Protein AF-A0A6F8ZXE6-F1 (afdb_monomer_lite)

Sequence (246 aa):
MIDFIKNIIRMFTAPRAQVDTRAVFHFVDFVSDPNPDNLMGSVDHFQEATYTPSAIRYVLEEMMTEEQGMRKRSRKLLVVITDGKSNDPKETFNSVIPLAEMMAVGKQFSRLELEQIASSPNFVFETNSFDALKSIQKELREKIFAIEGTNSTNSSSFEQELSQGGFSTTLSGGVSLFGAVGSYSWSGGIVEAARGMNATFINASALETEMQDSYLGENEGLWEINYSSFYKRHHQLQYNIANYKV

Radius of gyration: 23.97 Å; chains: 1; bounding box: 68×35×59 Å

Foldseek 3Di:
DLVLQQVLLVVCVVDDDDDDAPPLAALVVCVVPVRSCVSCVPDDDDPDAAAPQVRLVCCLPPRCDVVSVHDPPDAAEYEAEDADDHPHPDGDLVVRQPRHAYAYEYAPVCLVVRCSGHNDNLRYHHDPDVVCVVVVSVSVVVVVVVVQDDDPPDDDHAAQPQQCWQLDWDDDPQKIKTWRQPGRQRLTWIWIDHVPDDIDTGGPDPVCPVSHNVRPRNDDDWDDDPPDTDTDDDDDDDDDDDDDDD

Structure (mmCIF, N/CA/C/O backbone):
data_AF-A0A6F8ZXE6-F1
#
_entry.id   AF-A0A6F8ZXE6-F1
#
loop_
_atom_site.group_PDB
_atom_site.id
_atom_site.type_symbol
_atom_site.label_atom_id
_atom_site.label_alt_id
_atom_site.label_comp_id
_atom_site.label_asym_id
_atom_site.label_entity_id
_atom_site.label_seq_id
_atom_site.pdbx_PDB_ins_code
_atom_site.Cartn_x
_atom_site.Cartn_y
_atom_site.Cartn_z
_atom_site.occupancy
_atom_site.B_iso_or_equiv
_atom_site.auth_seq_id
_atom_site.auth_comp_id
_atom_site.auth_asym_id
_atom_site.auth_atom_id
_atom_site.pdbx_PDB_model_num
ATOM 1 N N . MET A 1 1 ? -15.904 5.814 0.183 1.00 71.00 1 MET A N 1
ATOM 2 C CA . MET A 1 1 ? -14.824 4.862 0.526 1.00 71.00 1 MET A CA 1
ATOM 3 C C . MET A 1 1 ? -14.449 3.987 -0.670 1.00 71.00 1 MET A C 1
ATOM 5 O O . MET A 1 1 ? -13.302 4.052 -1.082 1.00 71.00 1 MET A O 1
ATOM 9 N N . ILE A 1 2 ? -15.390 3.261 -1.291 1.00 74.81 2 ILE A N 1
ATOM 10 C CA . ILE A 1 2 ? -15.115 2.400 -2.463 1.00 74.81 2 ILE A CA 1
ATOM 11 C C . ILE A 1 2 ? -14.410 3.141 -3.607 1.00 74.81 2 ILE A C 1
ATOM 13 O O . ILE A 1 2 ? -13.373 2.684 -4.074 1.00 74.81 2 ILE A O 1
ATOM 17 N N . ASP A 1 3 ? -14.883 4.327 -4.000 1.00 77.56 3 ASP A N 1
ATOM 18 C CA . ASP A 1 3 ? -14.225 5.108 -5.062 1.00 77.56 3 ASP A CA 1
ATOM 19 C C . ASP A 1 3 ? -12.787 5.507 -4.721 1.00 77.56 3 ASP A C 1
ATOM 21 O O . ASP A 1 3 ? -11.934 5.599 -5.600 1.00 77.56 3 ASP A O 1
ATOM 25 N N . PHE A 1 4 ? -12.484 5.718 -3.440 1.00 73.88 4 PHE A N 1
ATOM 26 C CA . PHE A 1 4 ? -11.118 5.978 -3.005 1.00 73.88 4 PHE A CA 1
ATOM 27 C C . PHE A 1 4 ? -10.234 4.745 -3.145 1.00 73.88 4 PHE A C 1
ATOM 29 O O . PHE A 1 4 ? -9.134 4.875 -3.676 1.00 73.88 4 PHE A O 1
A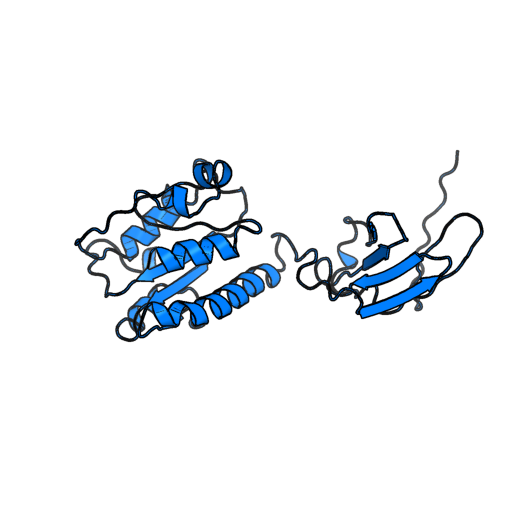TOM 36 N N . ILE A 1 5 ? -10.721 3.571 -2.733 1.00 75.31 5 ILE A N 1
ATOM 37 C CA . ILE A 1 5 ? -10.005 2.298 -2.891 1.00 75.31 5 ILE A CA 1
ATOM 38 C C . ILE A 1 5 ? -9.758 2.031 -4.377 1.00 75.31 5 ILE A C 1
ATOM 40 O O . ILE A 1 5 ? -8.622 1.785 -4.772 1.00 75.31 5 ILE A O 1
ATOM 44 N N . LYS A 1 6 ? -10.782 2.192 -5.226 1.00 76.00 6 LYS A N 1
ATOM 45 C CA . LYS A 1 6 ? -10.639 2.080 -6.684 1.00 76.00 6 LYS A CA 1
ATOM 46 C C . LYS A 1 6 ? -9.579 3.036 -7.221 1.00 76.00 6 LYS A C 1
ATOM 48 O O . LYS A 1 6 ? -8.761 2.638 -8.038 1.00 76.00 6 LYS A O 1
ATOM 53 N N . ASN A 1 7 ? -9.562 4.285 -6.761 1.00 74.62 7 ASN A N 1
ATOM 54 C CA . ASN A 1 7 ? -8.566 5.263 -7.192 1.00 74.62 7 ASN A CA 1
ATOM 55 C C . ASN A 1 7 ? -7.152 4.926 -6.701 1.00 74.62 7 ASN A C 1
ATOM 57 O O . ASN A 1 7 ? -6.218 5.089 -7.477 1.00 74.62 7 ASN A O 1
ATOM 61 N N . ILE A 1 8 ? -6.986 4.403 -5.481 1.00 71.38 8 ILE A N 1
ATOM 62 C CA . ILE A 1 8 ? -5.703 3.854 -5.016 1.00 71.38 8 ILE A CA 1
ATOM 63 C C . ILE A 1 8 ? -5.266 2.716 -5.936 1.00 71.38 8 ILE A C 1
ATOM 65 O O . ILE A 1 8 ? -4.169 2.776 -6.479 1.00 71.38 8 ILE A O 1
ATOM 69 N N . ILE A 1 9 ? -6.127 1.726 -6.186 1.00 71.62 9 ILE A N 1
ATOM 70 C CA . ILE A 1 9 ? -5.799 0.606 -7.079 1.00 71.62 9 ILE A CA 1
ATOM 71 C C . ILE A 1 9 ? -5.397 1.138 -8.460 1.00 71.62 9 ILE A C 1
ATOM 73 O O . ILE A 1 9 ? -4.360 0.741 -8.975 1.00 71.62 9 ILE A O 1
ATOM 77 N N . ARG A 1 10 ? -6.132 2.116 -9.010 1.00 71.56 10 ARG A N 1
ATOM 78 C CA . ARG A 1 10 ? -5.794 2.764 -10.291 1.00 71.56 10 ARG A CA 1
ATOM 79 C C . ARG A 1 10 ? -4.412 3.425 -10.292 1.00 71.56 10 ARG A C 1
ATOM 81 O O . ARG A 1 10 ? -3.730 3.415 -11.316 1.00 71.56 10 ARG A O 1
ATOM 88 N N . MET A 1 11 ? -3.987 3.993 -9.164 1.00 64.62 11 MET A N 1
ATOM 89 C CA . MET A 1 11 ? -2.653 4.588 -9.012 1.00 64.62 11 MET A CA 1
ATOM 90 C C . MET A 1 11 ? -1.537 3.535 -9.021 1.00 64.62 11 MET A C 1
ATOM 92 O O . MET A 1 11 ? -0.438 3.850 -9.466 1.00 64.62 11 MET A O 1
ATOM 96 N N . PHE A 1 12 ? -1.833 2.308 -8.582 1.00 60.00 12 PHE A N 1
ATOM 97 C CA . PHE A 1 12 ? -0.901 1.174 -8.518 1.00 60.00 12 PHE A CA 1
ATOM 98 C C 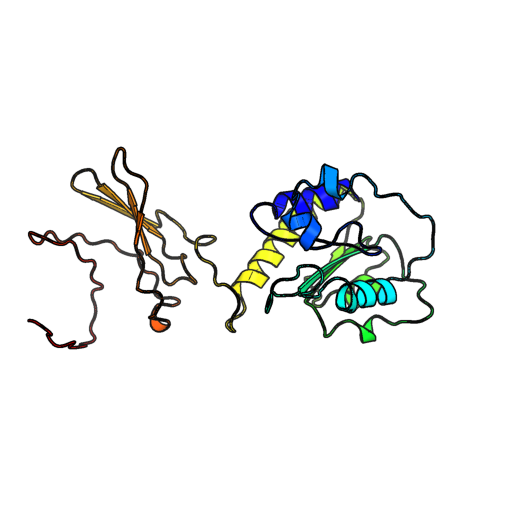. PHE A 1 12 ? -1.167 0.096 -9.591 1.00 60.00 12 PHE A C 1
ATOM 100 O O . PHE A 1 12 ? -0.546 -0.965 -9.590 1.00 60.00 12 PHE A O 1
ATOM 107 N N . THR A 1 13 ? -2.072 0.330 -10.545 1.00 54.03 13 THR A N 1
ATOM 108 C CA . THR A 1 13 ? -2.211 -0.508 -11.755 1.00 54.03 13 THR A CA 1
ATOM 109 C C . THR A 1 13 ? -1.145 -0.210 -12.818 1.00 54.03 13 THR A C 1
ATOM 111 O O . THR A 1 13 ? -1.066 -0.926 -13.810 1.00 54.03 13 THR A O 1
ATOM 114 N N . ALA A 1 14 ? -0.255 0.761 -12.578 1.00 45.00 14 ALA A N 1
ATOM 115 C CA . ALA A 1 14 ? 1.157 0.623 -12.944 1.00 45.00 14 ALA A CA 1
ATOM 116 C C . ALA A 1 14 ? 1.875 -0.024 -11.739 1.00 45.00 14 ALA A C 1
ATOM 118 O O . ALA A 1 14 ? 1.692 0.425 -10.614 1.00 45.00 14 ALA A O 1
ATOM 119 N N . PRO A 1 15 ? 2.596 -1.131 -11.935 1.00 36.22 15 PRO A N 1
ATOM 120 C CA . PRO A 1 15 ? 2.294 -2.434 -11.346 1.00 36.22 15 PRO A CA 1
ATOM 121 C C . PRO A 1 15 ? 2.422 -2.541 -9.807 1.00 36.22 15 PRO A C 1
ATOM 123 O O . PRO A 1 15 ? 3.531 -2.505 -9.285 1.00 36.22 15 PRO A O 1
ATOM 126 N N . ARG A 1 16 ? 1.300 -2.950 -9.176 1.00 36.84 16 ARG A N 1
ATOM 127 C CA . ARG A 1 16 ? 1.084 -3.779 -7.954 1.00 36.84 16 ARG A CA 1
ATOM 128 C C . ARG A 1 16 ? 0.744 -3.059 -6.628 1.00 36.84 16 ARG A C 1
ATOM 130 O O . ARG A 1 16 ? 1.651 -2.664 -5.912 1.00 36.84 16 ARG A O 1
ATOM 137 N N . ALA A 1 17 ? -0.536 -3.095 -6.211 1.00 35.22 17 ALA A N 1
ATOM 138 C CA . ALA A 1 17 ? -0.996 -3.109 -4.797 1.00 35.22 17 ALA A CA 1
ATOM 139 C C . ALA A 1 17 ? -2.511 -3.468 -4.661 1.00 35.22 17 ALA A C 1
ATOM 141 O O . ALA A 1 17 ? -3.267 -3.210 -5.595 1.00 35.22 17 ALA A O 1
ATOM 142 N N . GLN A 1 18 ? -2.955 -4.039 -3.516 1.00 52.94 18 GLN A N 1
ATOM 143 C CA . GLN A 1 18 ? -4.314 -4.603 -3.241 1.00 52.94 18 GLN A CA 1
ATOM 144 C C . GLN A 1 18 ? -4.713 -4.575 -1.729 1.00 52.94 18 GLN A C 1
ATOM 146 O O . GLN A 1 18 ? -3.803 -4.646 -0.905 1.00 52.94 18 GLN A O 1
ATOM 151 N N . VAL A 1 19 ? -6.025 -4.505 -1.353 1.00 34.97 19 VAL A N 1
ATOM 152 C CA . VAL A 1 19 ? -6.557 -4.413 0.058 1.00 34.97 19 VAL A CA 1
ATOM 153 C C . VAL A 1 19 ? -8.001 -5.001 0.312 1.00 34.97 19 VAL A C 1
ATOM 155 O O . VAL A 1 19 ? -8.849 -4.871 -0.567 1.00 34.97 19 VAL A O 1
ATOM 158 N N . ASP A 1 20 ? -8.244 -5.512 1.556 1.00 32.88 20 ASP A N 1
ATOM 159 C CA . ASP A 1 20 ? -9.440 -5.555 2.496 1.00 32.88 20 ASP A CA 1
ATOM 160 C C . ASP A 1 20 ? -10.209 -6.863 2.931 1.00 32.88 20 ASP A C 1
ATOM 162 O O . ASP A 1 20 ? -10.107 -7.917 2.306 1.00 32.88 20 ASP A O 1
ATOM 166 N N . THR A 1 21 ? -10.928 -6.764 4.078 1.00 34.88 21 THR A N 1
ATOM 167 C CA . THR A 1 21 ? -11.306 -7.727 5.155 1.00 34.88 21 THR A CA 1
ATOM 168 C C . THR A 1 21 ? -12.735 -8.318 5.101 1.00 34.88 21 THR A C 1
ATOM 170 O O . THR A 1 21 ? -13.735 -7.633 5.270 1.00 34.88 21 THR A O 1
ATOM 173 N N . ARG A 1 22 ? -12.837 -9.656 5.018 1.00 51.81 22 ARG A N 1
ATOM 174 C CA . ARG A 1 22 ? -13.618 -10.384 3.992 1.00 51.81 22 ARG A CA 1
ATOM 175 C C . ARG A 1 22 ? -13.041 -10.053 2.631 1.00 51.81 22 ARG A C 1
ATOM 177 O O . ARG A 1 22 ? -13.425 -9.067 2.017 1.00 51.81 22 ARG A O 1
ATOM 184 N N . ALA A 1 23 ? -12.094 -10.897 2.231 1.00 56.16 23 ALA A N 1
ATOM 185 C CA . ALA A 1 23 ? -11.462 -10.887 0.928 1.00 56.16 23 ALA A CA 1
ATOM 186 C C . ALA A 1 23 ? -12.485 -10.552 -0.155 1.00 56.16 23 ALA A C 1
ATOM 188 O O . ALA A 1 23 ? -13.275 -11.409 -0.546 1.00 56.16 23 ALA A O 1
ATOM 189 N N . VAL A 1 24 ? -12.501 -9.306 -0.620 1.00 69.50 24 VAL A N 1
ATOM 190 C CA . VAL A 1 24 ? -13.294 -8.973 -1.805 1.00 69.50 24 VAL A CA 1
ATOM 191 C C . VAL A 1 24 ? -12.693 -9.728 -2.995 1.00 69.50 24 VAL A C 1
ATOM 193 O O . VAL A 1 24 ? -13.415 -10.225 -3.851 1.00 69.50 24 VAL A O 1
ATOM 196 N N . PHE A 1 25 ? -11.364 -9.858 -2.992 1.00 70.00 25 PHE A N 1
ATOM 197 C CA . PHE A 1 25 ? -10.570 -10.634 -3.932 1.00 70.00 25 PHE A CA 1
ATOM 198 C C . PHE A 1 25 ? -9.169 -10.906 -3.338 1.00 70.00 25 PHE A C 1
ATOM 200 O O . PHE A 1 25 ? -8.713 -10.172 -2.452 1.00 70.00 25 PHE A O 1
ATOM 207 N N . HIS A 1 26 ? -8.479 -11.941 -3.823 1.00 79.94 26 HIS A N 1
ATOM 208 C CA . HIS A 1 26 ? -7.106 -12.346 -3.469 1.00 79.94 26 HIS A CA 1
ATOM 209 C C . HIS A 1 26 ? -6.071 -11.868 -4.510 1.00 79.94 26 HIS A C 1
ATOM 211 O O . HIS A 1 26 ? -6.447 -11.329 -5.555 1.00 79.94 26 HIS A O 1
ATOM 217 N N . PHE A 1 27 ? -4.760 -12.005 -4.252 1.00 78.69 27 PHE A N 1
ATOM 218 C CA . PHE A 1 27 ? -3.730 -11.566 -5.217 1.00 78.69 27 PHE A CA 1
ATOM 219 C C . PHE A 1 27 ? -3.826 -12.307 -6.547 1.00 78.69 27 PHE A C 1
ATOM 221 O O . PHE A 1 27 ? -3.563 -11.724 -7.598 1.00 78.69 27 PHE A O 1
ATOM 228 N N . VAL A 1 28 ? -4.256 -13.567 -6.517 1.00 80.88 28 VAL A N 1
ATOM 229 C CA . VAL A 1 28 ? -4.509 -14.360 -7.725 1.00 80.88 28 VAL A CA 1
ATOM 230 C C . VAL A 1 28 ? -5.630 -13.777 -8.601 1.00 80.88 28 VAL A C 1
ATOM 232 O O . VAL A 1 28 ? -5.505 -13.765 -9.828 1.00 80.88 28 VAL A O 1
ATOM 235 N N . ASP A 1 29 ? -6.677 -13.220 -7.992 1.00 80.56 29 ASP A N 1
ATOM 236 C CA . ASP A 1 29 ? -7.790 -12.601 -8.716 1.00 80.56 29 ASP A CA 1
ATOM 237 C C . ASP A 1 29 ? -7.338 -11.299 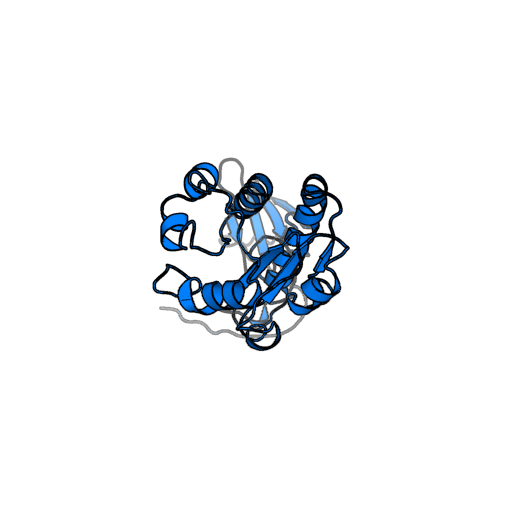-9.384 1.00 80.56 29 ASP A C 1
ATOM 239 O O . ASP A 1 29 ? -7.626 -11.070 -10.556 1.00 80.56 29 ASP A O 1
ATOM 243 N N . PHE A 1 30 ? -6.538 -10.490 -8.678 1.00 78.88 30 PHE A N 1
ATOM 244 C CA . PHE A 1 30 ? -5.977 -9.246 -9.213 1.00 78.88 30 PHE A CA 1
ATOM 245 C C . PHE A 1 30 ? -5.027 -9.482 -10.393 1.00 78.88 30 PHE A C 1
ATOM 247 O O . PHE A 1 30 ? -5.018 -8.719 -11.357 1.00 78.88 30 PHE A O 1
ATOM 254 N N . VAL A 1 31 ? -4.211 -10.541 -10.327 1.00 76.00 31 VAL A N 1
ATOM 255 C CA . VAL A 1 31 ? -3.347 -10.947 -11.448 1.00 76.00 31 VAL A CA 1
ATOM 256 C C . VAL A 1 31 ? -4.181 -11.341 -12.670 1.00 76.00 31 VAL A C 1
ATOM 258 O O . VAL A 1 31 ? -3.740 -11.126 -13.798 1.00 76.00 31 VAL A O 1
ATOM 261 N N . SER A 1 32 ? -5.371 -11.901 -12.448 1.00 83.62 32 SER A N 1
ATOM 262 C CA . SER A 1 32 ? -6.265 -12.367 -13.509 1.00 83.62 32 SER A CA 1
ATOM 263 C C . SER A 1 32 ? -7.071 -11.228 -14.142 1.00 83.62 32 SER A C 1
ATOM 265 O O . SER A 1 32 ? -7.162 -11.157 -15.367 1.00 83.62 32 SER A O 1
ATOM 267 N N . ASP A 1 33 ? -7.620 -10.322 -13.332 1.00 83.94 33 ASP A N 1
ATOM 268 C CA . ASP A 1 33 ? -8.318 -9.116 -13.783 1.00 83.94 33 ASP A CA 1
ATOM 269 C C . ASP A 1 33 ? -7.955 -7.922 -12.881 1.00 83.94 33 ASP A C 1
ATOM 271 O O . ASP A 1 33 ? -8.498 -7.789 -11.785 1.00 83.94 33 ASP A O 1
ATOM 275 N N . PRO A 1 34 ? -7.060 -7.019 -13.321 1.00 75.88 34 PRO A N 1
ATOM 276 C CA . PRO A 1 34 ? -6.638 -5.879 -12.515 1.00 75.88 34 PRO A CA 1
ATOM 277 C C . PRO A 1 34 ? -7.659 -4.730 -12.515 1.00 75.88 34 PRO A C 1
ATOM 279 O O . PRO A 1 34 ? -7.368 -3.669 -11.958 1.00 75.88 34 PRO A O 1
ATOM 282 N N . ASN A 1 35 ? -8.825 -4.874 -13.160 1.00 82.62 35 ASN A N 1
ATOM 283 C CA . ASN A 1 35 ? -9.816 -3.806 -13.230 1.00 82.62 35 ASN A CA 1
ATOM 284 C C . ASN A 1 35 ? -10.522 -3.607 -11.871 1.00 82.62 35 ASN A C 1
ATOM 286 O O . ASN A 1 35 ? -11.344 -4.435 -11.469 1.00 82.62 35 ASN A O 1
ATOM 290 N N . PRO A 1 36 ? -10.306 -2.470 -11.181 1.00 79.38 36 PRO A N 1
ATOM 291 C CA . PRO A 1 36 ? -10.880 -2.239 -9.859 1.00 79.38 36 PRO A CA 1
ATOM 292 C C . PRO A 1 36 ? -12.404 -2.109 -9.864 1.00 79.38 36 PRO A C 1
ATOM 294 O O . PRO A 1 36 ? -13.026 -2.281 -8.818 1.00 79.38 36 PRO A O 1
ATOM 297 N N . ASP A 1 37 ? -13.030 -1.789 -10.999 1.00 83.31 37 ASP A N 1
ATOM 298 C CA . ASP A 1 37 ? -14.491 -1.762 -11.085 1.00 83.31 37 ASP A CA 1
ATOM 299 C C . ASP A 1 37 ? -15.090 -3.169 -11.060 1.00 83.31 37 ASP A C 1
ATOM 301 O O . ASP A 1 37 ? -16.132 -3.357 -10.436 1.00 83.31 37 ASP A O 1
ATOM 305 N N . ASN A 1 38 ? -14.403 -4.142 -11.664 1.00 85.19 38 ASN A N 1
ATOM 306 C CA . ASN A 1 38 ? -14.812 -5.544 -11.657 1.00 85.19 38 ASN A CA 1
ATOM 307 C C . ASN A 1 38 ? -14.537 -6.175 -10.289 1.00 85.19 38 ASN A C 1
ATOM 309 O O . ASN A 1 38 ? -15.432 -6.768 -9.691 1.00 85.19 38 ASN A O 1
ATOM 313 N N . LEU A 1 39 ? -13.328 -5.965 -9.760 1.00 80.69 39 LEU A N 1
ATOM 314 C CA . LEU A 1 39 ? -12.898 -6.513 -8.472 1.00 80.69 39 LEU A CA 1
ATOM 315 C C . LEU A 1 39 ? -13.751 -6.017 -7.302 1.00 80.69 39 LEU A C 1
ATOM 317 O O . LEU A 1 39 ? -14.020 -6.768 -6.378 1.00 80.69 39 LEU A O 1
ATOM 321 N N . MET A 1 40 ? -14.201 -4.761 -7.344 1.00 78.06 40 MET A N 1
ATOM 322 C CA . MET A 1 40 ? -15.001 -4.151 -6.274 1.00 78.06 40 MET A CA 1
ATOM 323 C C . MET A 1 40 ? -16.506 -4.138 -6.584 1.00 78.06 40 MET A C 1
ATOM 325 O O . MET A 1 40 ? -17.264 -3.450 -5.899 1.00 78.06 40 MET A O 1
ATOM 329 N N . GLY A 1 41 ? -16.951 -4.829 -7.639 1.00 76.06 41 GLY A N 1
ATOM 330 C CA . GLY A 1 41 ? -18.330 -4.750 -8.133 1.00 76.06 41 GLY A CA 1
ATOM 331 C C . GLY A 1 41 ? -19.378 -5.368 -7.200 1.00 76.06 41 GLY A C 1
ATOM 332 O O . GLY A 1 41 ? -20.548 -5.004 -7.280 1.00 76.06 41 GLY A O 1
ATOM 333 N N . SER A 1 42 ? -18.962 -6.269 -6.310 1.00 71.94 42 SER A N 1
ATOM 334 C CA . SER A 1 42 ? -19.816 -7.028 -5.384 1.00 71.94 42 SER A CA 1
ATOM 335 C C . SER A 1 42 ? -19.703 -6.576 -3.922 1.00 71.94 42 SER A C 1
ATOM 337 O O . SER A 1 42 ? -20.138 -7.292 -3.022 1.00 71.94 42 SER A O 1
ATOM 339 N N . VAL A 1 43 ? -19.087 -5.418 -3.656 1.00 71.94 43 VAL A N 1
ATOM 340 C CA . VAL A 1 43 ? -18.884 -4.951 -2.278 1.00 71.94 43 VAL A CA 1
ATOM 341 C C . VAL A 1 43 ? -20.165 -4.343 -1.720 1.00 71.94 43 VAL A C 1
ATOM 343 O O . VAL A 1 43 ? -20.552 -3.235 -2.092 1.00 71.94 43 VAL A O 1
ATOM 346 N N . ASP A 1 44 ? -20.762 -5.043 -0.761 1.00 70.12 44 ASP A N 1
ATOM 347 C CA . ASP A 1 44 ? -21.904 -4.566 0.011 1.00 70.12 44 ASP A CA 1
ATOM 348 C C . ASP A 1 44 ? -21.465 -3.933 1.338 1.00 70.12 44 ASP A C 1
ATOM 350 O O . ASP A 1 44 ? -20.515 -4.368 1.991 1.00 70.12 44 ASP A O 1
ATOM 354 N N . HIS A 1 45 ? -22.179 -2.888 1.760 1.00 65.56 45 HIS A N 1
ATOM 355 C CA . HIS A 1 45 ? -21.936 -2.236 3.043 1.00 65.56 45 HIS A CA 1
ATOM 356 C C . HIS A 1 45 ? -22.659 -2.974 4.174 1.00 65.56 45 HIS A C 1
ATOM 358 O O . HIS A 1 45 ? -23.890 -3.038 4.197 1.00 65.56 45 HIS A O 1
ATOM 364 N N . PHE A 1 46 ? -21.902 -3.454 5.159 1.00 63.28 46 PHE A N 1
ATOM 365 C CA . PHE A 1 46 ? -22.443 -4.108 6.348 1.00 63.28 46 PHE A CA 1
ATOM 366 C C . PHE A 1 46 ? -22.515 -3.120 7.517 1.00 63.28 46 PHE A C 1
ATOM 368 O O . PHE A 1 46 ? -21.529 -2.476 7.861 1.00 63.28 46 PHE A O 1
ATOM 375 N N . GLN A 1 47 ? -23.686 -2.996 8.145 1.00 59.50 47 GLN A N 1
ATOM 376 C CA . GLN A 1 47 ? -23.861 -2.222 9.382 1.00 59.50 47 GLN A CA 1
ATOM 377 C C .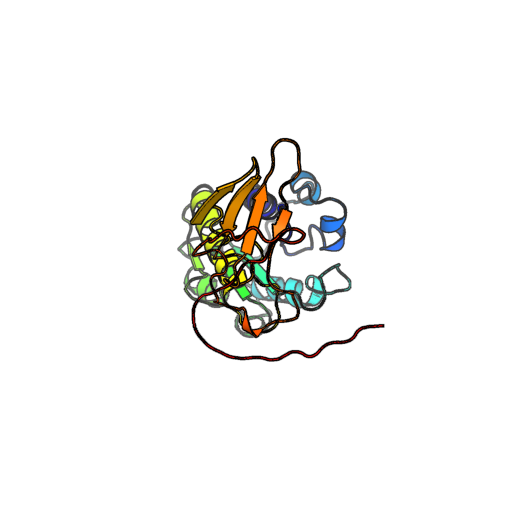 GLN A 1 47 ? -23.591 -3.102 10.608 1.00 59.50 47 GLN A C 1
ATOM 379 O O . GLN A 1 47 ? -24.488 -3.368 11.407 1.00 59.50 47 GLN A O 1
ATOM 384 N N . GLU A 1 48 ? -22.361 -3.592 10.730 1.00 65.50 48 GLU A N 1
ATOM 385 C CA . GLU A 1 48 ? -21.927 -4.410 11.865 1.00 65.50 48 GLU A CA 1
ATOM 386 C C . GLU A 1 48 ? -20.886 -3.679 12.730 1.00 65.50 48 GLU A C 1
ATOM 388 O O . GLU A 1 48 ? -20.561 -2.511 12.516 1.00 65.50 48 GLU A O 1
ATOM 393 N N . ALA A 1 49 ? -20.418 -4.359 13.775 1.00 73.75 49 ALA A N 1
ATOM 394 C CA . ALA A 1 49 ? -19.390 -3.876 14.683 1.00 73.75 49 ALA A CA 1
ATOM 395 C C . ALA A 1 49 ? -18.022 -3.696 13.983 1.00 73.75 49 ALA A C 1
ATOM 397 O O . ALA A 1 49 ? -17.738 -4.316 12.961 1.00 73.75 49 ALA A O 1
ATOM 398 N N . THR A 1 50 ? -17.156 -2.856 14.553 1.00 78.88 50 THR A N 1
ATOM 399 C CA . THR A 1 50 ? -15.846 -2.486 14.003 1.00 78.88 50 THR A CA 1
ATOM 400 C C . THR A 1 50 ? -14.739 -3.253 14.731 1.00 78.88 50 THR A C 1
ATOM 402 O O . THR A 1 50 ? -14.209 -2.796 15.740 1.00 78.88 50 THR A O 1
ATOM 405 N N . TYR A 1 51 ? -14.385 -4.441 14.239 1.00 86.12 51 TYR A N 1
ATOM 406 C CA . TYR A 1 51 ? -13.365 -5.304 14.856 1.00 86.12 51 TYR A CA 1
ATOM 407 C C . TYR A 1 51 ? -11.985 -5.128 14.207 1.00 86.12 51 TYR A C 1
ATOM 409 O O . TYR A 1 51 ? -11.465 -6.040 13.564 1.00 86.12 51 TYR A O 1
ATOM 417 N N . THR A 1 52 ? -11.400 -3.932 14.339 1.00 85.50 52 THR A N 1
ATOM 418 C CA . THR A 1 52 ? -10.193 -3.543 13.585 1.00 85.50 52 THR A CA 1
ATOM 419 C C . THR A 1 52 ? -8.975 -4.447 13.852 1.00 85.50 52 THR A C 1
ATOM 421 O O . THR A 1 52 ? -8.382 -4.916 12.880 1.00 85.50 52 THR A O 1
ATOM 424 N N . PRO A 1 53 ? -8.583 -4.757 15.107 1.00 85.44 53 PRO A N 1
ATOM 425 C CA . PRO A 1 53 ? -7.456 -5.653 15.383 1.00 85.44 53 PRO A CA 1
ATOM 426 C C . PRO A 1 53 ? -7.637 -7.066 14.808 1.00 85.44 53 PRO A C 1
ATOM 428 O O . PRO A 1 53 ? -6.724 -7.583 14.161 1.00 85.44 53 PRO A O 1
ATOM 431 N N . SER A 1 54 ? -8.817 -7.674 14.974 1.00 83.81 54 SER A N 1
ATOM 432 C CA . SER A 1 54 ? -9.125 -8.989 14.392 1.00 83.81 54 SER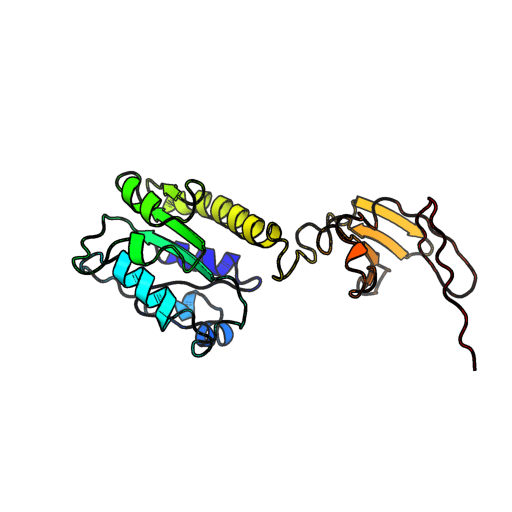 A CA 1
ATOM 433 C C . SER A 1 54 ? -9.064 -8.967 12.863 1.00 83.81 54 SER A C 1
ATOM 435 O O . SER A 1 54 ? -8.548 -9.900 12.247 1.00 83.81 54 SER A O 1
ATOM 437 N N . ALA A 1 55 ? -9.558 -7.893 12.244 1.00 84.81 55 ALA A N 1
ATOM 438 C CA . ALA A 1 55 ? -9.532 -7.713 10.798 1.00 84.81 55 ALA A CA 1
ATOM 439 C C . ALA A 1 55 ? -8.088 -7.602 10.267 1.00 84.81 55 ALA A C 1
ATOM 441 O O . ALA A 1 55 ? -7.731 -8.256 9.286 1.00 84.81 55 ALA A O 1
ATOM 442 N N . ILE A 1 56 ? -7.226 -6.855 10.967 1.00 86.31 56 ILE A N 1
ATOM 443 C CA . ILE A 1 56 ? -5.794 -6.766 10.653 1.00 86.31 56 ILE A CA 1
ATOM 444 C C . ILE A 1 56 ? -5.135 -8.150 10.725 1.00 86.31 56 ILE A C 1
ATOM 446 O O . ILE A 1 56 ? -4.453 -8.540 9.775 1.00 86.31 56 ILE A O 1
ATOM 450 N N . ARG A 1 57 ? -5.354 -8.908 11.812 1.00 85.31 57 ARG A N 1
ATOM 451 C CA . ARG A 1 57 ? -4.800 -10.267 11.959 1.00 85.31 57 ARG A CA 1
ATOM 452 C C . ARG A 1 57 ? -5.193 -11.148 10.775 1.00 85.31 57 ARG A C 1
ATOM 454 O O . ARG A 1 57 ? -4.325 -11.744 10.145 1.00 85.31 57 ARG A O 1
ATOM 461 N N . TYR A 1 58 ? -6.484 -11.168 10.447 1.00 84.56 58 TYR A N 1
ATOM 462 C CA . TYR A 1 58 ? -7.017 -11.956 9.340 1.00 84.56 58 TYR A CA 1
ATOM 463 C C . TYR A 1 58 ? -6.315 -11.637 8.012 1.00 84.56 58 TYR A C 1
ATOM 465 O O . TYR A 1 58 ? -5.913 -12.548 7.295 1.00 84.56 58 TYR A O 1
ATOM 473 N N . VAL A 1 59 ? -6.092 -10.360 7.686 1.00 85.69 59 VAL A N 1
ATOM 474 C CA . VAL A 1 59 ? -5.375 -10.003 6.447 1.00 85.69 59 VAL A CA 1
ATOM 475 C C . VAL A 1 59 ? -3.932 -10.498 6.469 1.00 85.69 59 VAL A C 1
ATOM 477 O O . VAL A 1 59 ? -3.439 -11.036 5.478 1.00 85.69 59 VAL A O 1
ATOM 480 N N . LEU A 1 60 ? -3.234 -10.322 7.586 1.00 84.56 60 LEU A N 1
ATOM 481 C CA . LEU A 1 60 ? -1.817 -10.664 7.676 1.00 84.56 60 LEU A CA 1
ATOM 482 C C . LEU A 1 60 ? -1.564 -12.175 7.620 1.00 84.56 60 LEU A C 1
ATOM 484 O O . LEU A 1 60 ? -0.560 -12.587 7.028 1.00 84.56 60 LEU A O 1
ATOM 488 N N . GLU A 1 61 ? -2.457 -12.962 8.224 1.00 85.75 61 GLU A N 1
ATOM 489 C CA . GLU A 1 61 ? -2.340 -14.418 8.357 1.00 85.75 61 GLU A CA 1
ATOM 490 C C . GLU A 1 61 ? -2.991 -15.173 7.186 1.00 85.75 61 GLU A C 1
ATOM 492 O O . GLU A 1 61 ? -2.384 -16.108 6.673 1.00 85.75 61 GLU A O 1
ATOM 497 N N . GLU A 1 62 ? -4.158 -14.737 6.701 1.00 83.62 62 GLU A N 1
ATOM 498 C CA . GLU A 1 62 ? -4.940 -15.485 5.700 1.00 83.62 62 GLU A CA 1
ATOM 499 C C . GLU A 1 62 ? -4.815 -14.906 4.284 1.00 83.62 62 GLU A C 1
ATOM 501 O O . GLU A 1 62 ? -4.807 -15.648 3.302 1.00 83.62 62 GLU A O 1
ATOM 506 N N . MET A 1 63 ? -4.690 -13.580 4.152 1.00 83.00 63 MET A N 1
ATOM 507 C CA . MET A 1 63 ? -4.687 -12.908 2.842 1.00 83.00 63 MET A CA 1
ATOM 508 C C . MET A 1 63 ? -3.285 -12.685 2.284 1.00 83.00 63 MET A C 1
ATOM 510 O O . MET A 1 63 ? -3.063 -12.782 1.078 1.00 83.00 63 MET A O 1
ATOM 514 N N . MET A 1 64 ? -2.323 -12.373 3.152 1.00 85.06 64 MET A N 1
ATOM 515 C CA . MET A 1 64 ? -0.935 -12.100 2.781 1.00 85.06 64 MET A CA 1
ATOM 516 C C . MET A 1 64 ? -0.079 -13.371 2.782 1.00 85.06 64 MET A C 1
ATOM 518 O O . MET A 1 64 ? 0.949 -13.449 3.470 1.00 85.06 64 MET A O 1
ATOM 522 N N . THR A 1 65 ? -0.508 -14.356 1.990 1.00 86.12 65 THR A N 1
ATOM 523 C CA . THR A 1 65 ? 0.123 -15.677 1.849 1.00 86.12 65 THR A CA 1
ATOM 524 C C . THR A 1 65 ? 0.438 -15.998 0.385 1.00 86.12 65 THR A C 1
ATOM 526 O O . THR A 1 65 ? -0.215 -15.503 -0.536 1.00 86.12 65 THR A O 1
ATOM 529 N N . GLU A 1 66 ? 1.468 -16.821 0.151 1.00 85.12 66 GLU A N 1
ATOM 530 C CA . GLU A 1 66 ? 1.853 -17.236 -1.211 1.00 85.12 66 GLU A CA 1
ATOM 531 C C . GLU A 1 66 ? 0.730 -18.028 -1.904 1.00 85.12 66 GLU A C 1
ATOM 533 O O . GLU A 1 66 ? 0.528 -17.885 -3.107 1.00 85.12 66 GLU A O 1
ATOM 538 N N . GLU A 1 67 ? -0.052 -18.793 -1.136 1.00 87.12 67 GLU A N 1
ATOM 539 C CA . GLU A 1 67 ? -1.214 -19.557 -1.615 1.00 87.12 67 GLU A CA 1
ATOM 540 C C . GLU A 1 67 ? -2.307 -18.656 -2.196 1.00 87.12 67 GLU A C 1
ATOM 542 O O . GLU A 1 67 ? -2.931 -19.011 -3.193 1.00 87.12 67 GLU A O 1
ATOM 547 N N . GLN A 1 68 ? -2.482 -17.458 -1.632 1.00 84.25 68 GLN A N 1
ATOM 548 C CA . GLN A 1 68 ? -3.416 -16.452 -2.140 1.00 84.25 68 GLN A CA 1
ATOM 549 C C . GLN A 1 68 ? -2.809 -15.561 -3.235 1.00 84.25 68 GLN A C 1
ATOM 551 O O . GLN A 1 68 ? -3.404 -14.551 -3.612 1.00 84.25 68 GLN A O 1
ATOM 556 N N . GLY A 1 69 ? -1.632 -15.922 -3.764 1.00 79.44 69 GLY A N 1
ATOM 557 C CA . GLY A 1 69 ? -0.947 -15.234 -4.861 1.00 79.44 69 GLY A CA 1
ATOM 558 C C . GLY A 1 69 ? 0.044 -14.148 -4.426 1.00 79.44 69 GLY A C 1
ATOM 559 O O . GLY A 1 69 ? 0.553 -13.413 -5.279 1.00 79.44 69 GLY A O 1
ATOM 560 N N . MET A 1 70 ? 0.337 -14.012 -3.125 1.00 83.12 70 MET A N 1
ATOM 561 C CA . MET A 1 70 ? 1.375 -13.086 -2.665 1.00 83.12 70 MET A CA 1
ATOM 562 C C . MET A 1 70 ? 2.736 -13.522 -3.219 1.00 83.12 70 MET A C 1
ATOM 564 O O . MET A 1 70 ? 3.112 -14.692 -3.171 1.00 83.12 70 MET A O 1
ATOM 568 N N . ARG A 1 71 ? 3.523 -12.571 -3.723 1.00 78.88 71 ARG A N 1
ATOM 569 C CA . ARG A 1 71 ? 4.867 -12.871 -4.224 1.00 78.88 71 ARG A CA 1
ATOM 570 C C . ARG A 1 71 ? 5.794 -13.251 -3.070 1.00 78.88 71 ARG A C 1
ATOM 572 O O . ARG A 1 71 ? 5.864 -12.566 -2.051 1.00 78.88 71 ARG A O 1
ATOM 579 N N . LYS A 1 72 ? 6.602 -14.289 -3.271 1.00 76.31 72 LYS A N 1
ATOM 580 C CA . LYS A 1 72 ? 7.664 -14.657 -2.333 1.00 76.31 72 LYS A CA 1
ATOM 581 C C . LYS A 1 72 ? 8.618 -13.480 -2.098 1.00 76.31 72 LYS A C 1
ATOM 583 O O . LYS A 1 72 ? 9.054 -12.839 -3.052 1.00 76.31 72 LYS A O 1
ATOM 588 N N . ARG A 1 73 ? 8.964 -13.225 -0.829 1.00 72.62 73 ARG A N 1
ATOM 589 C CA . ARG A 1 73 ? 9.843 -12.117 -0.386 1.00 72.62 73 ARG A CA 1
ATOM 590 C C . ARG A 1 73 ? 9.340 -10.707 -0.752 1.00 72.62 73 ARG A C 1
ATOM 592 O O . ARG A 1 73 ? 10.138 -9.773 -0.772 1.00 72.62 73 ARG A O 1
ATOM 599 N N . SER A 1 74 ? 8.048 -10.515 -1.036 1.00 73.00 74 SER A N 1
ATOM 600 C CA . SER A 1 74 ? 7.505 -9.159 -1.167 1.00 73.00 74 SER A CA 1
ATOM 601 C C . SER A 1 74 ? 7.353 -8.483 0.191 1.00 73.00 74 SER A C 1
ATOM 603 O O . SER A 1 74 ? 7.035 -9.132 1.188 1.00 73.00 74 SER A O 1
ATOM 605 N N . ARG A 1 75 ? 7.503 -7.157 0.210 1.00 73.75 75 ARG A N 1
ATOM 606 C CA . ARG A 1 75 ? 7.096 -6.345 1.358 1.00 73.75 75 ARG A CA 1
ATOM 607 C C . ARG A 1 75 ? 5.584 -6.404 1.547 1.00 73.75 75 ARG A C 1
ATOM 609 O O . ARG A 1 75 ? 4.837 -6.416 0.568 1.00 73.75 75 ARG A O 1
ATOM 616 N N . LYS A 1 76 ? 5.161 -6.431 2.809 1.00 80.19 76 LYS A N 1
ATOM 617 C CA . LYS A 1 76 ? 3.759 -6.366 3.221 1.00 80.19 76 LYS A CA 1
ATOM 618 C C . LYS A 1 76 ? 3.452 -4.935 3.647 1.00 80.19 76 LYS A C 1
ATOM 620 O O . LYS A 1 76 ? 4.014 -4.464 4.633 1.00 80.19 76 LYS A O 1
ATOM 625 N N . LEU A 1 77 ? 2.583 -4.269 2.895 1.00 82.75 77 LEU A N 1
ATOM 626 C CA . LEU A 1 77 ? 2.032 -2.962 3.236 1.00 82.75 77 LEU A CA 1
ATOM 627 C C . LEU A 1 77 ? 0.527 -3.117 3.444 1.00 82.75 77 LEU A C 1
ATOM 629 O O . LEU A 1 77 ? -0.164 -3.613 2.553 1.00 82.75 77 LEU A O 1
ATOM 633 N N . LEU A 1 78 ? 0.026 -2.676 4.595 1.00 85.62 78 LEU A N 1
ATOM 634 C CA . LEU A 1 78 ? -1.399 -2.650 4.904 1.00 85.62 78 LEU A CA 1
ATOM 635 C C . LEU A 1 78 ? -1.874 -1.207 5.076 1.00 85.62 78 LEU A C 1
ATOM 637 O O . LEU A 1 78 ? -1.374 -0.478 5.929 1.00 85.62 78 LEU A O 1
ATOM 641 N N . VAL A 1 79 ? -2.869 -0.804 4.286 1.00 85.44 79 VAL A N 1
ATOM 642 C CA . VAL A 1 79 ? -3.556 0.483 4.445 1.00 85.44 79 VAL A CA 1
ATOM 643 C C . VAL A 1 79 ? -4.907 0.220 5.097 1.00 85.44 79 VAL A C 1
ATOM 645 O O . VAL A 1 79 ? -5.788 -0.373 4.481 1.00 85.44 79 VAL A O 1
ATOM 648 N N . VAL A 1 80 ? -5.068 0.658 6.341 1.00 86.06 80 VAL A N 1
ATOM 649 C CA . VAL A 1 80 ? -6.307 0.525 7.109 1.00 86.06 80 VAL A CA 1
ATOM 650 C C . VAL A 1 80 ? -7.111 1.809 6.973 1.00 86.06 80 VAL A C 1
ATOM 652 O O . VAL A 1 80 ? -6.619 2.891 7.294 1.00 86.06 80 VAL A O 1
ATOM 655 N N . ILE A 1 81 ? -8.354 1.696 6.508 1.00 85.25 81 ILE A N 1
ATOM 656 C CA . ILE A 1 81 ? -9.283 2.821 6.397 1.00 85.25 81 ILE A CA 1
ATOM 657 C C . ILE A 1 81 ? -10.412 2.583 7.394 1.00 85.25 81 ILE A C 1
ATOM 659 O O . ILE A 1 81 ? -11.160 1.622 7.256 1.00 85.25 81 ILE A O 1
ATOM 663 N N . THR A 1 82 ? -10.550 3.454 8.388 1.00 83.00 82 THR A N 1
ATOM 664 C CA . THR A 1 82 ? -11.602 3.342 9.408 1.00 83.00 82 THR A CA 1
ATOM 665 C C . THR A 1 82 ? -12.253 4.694 9.660 1.00 83.00 82 THR A C 1
ATOM 667 O O . THR A 1 82 ? -11.598 5.738 9.646 1.00 83.00 82 THR A O 1
ATOM 670 N N . ASP A 1 83 ? -13.564 4.704 9.867 1.00 78.50 83 ASP A N 1
ATOM 671 C CA . ASP A 1 83 ? -14.324 5.907 10.195 1.00 78.50 83 ASP A CA 1
ATOM 672 C C . ASP A 1 83 ? -14.736 5.978 11.668 1.00 78.50 83 ASP A C 1
ATOM 674 O O . ASP A 1 83 ? -15.358 6.965 12.057 1.00 78.50 83 ASP A O 1
ATOM 678 N N . GLY A 1 84 ? -14.383 4.974 12.473 1.00 73.75 84 GLY A N 1
ATOM 679 C CA . GLY A 1 84 ? -14.867 4.791 13.837 1.00 73.75 84 GLY A CA 1
ATOM 680 C C . GLY A 1 84 ? -13.775 4.367 14.811 1.00 73.75 84 GLY A C 1
ATOM 681 O O . GLY A 1 84 ? -12.593 4.342 14.471 1.00 73.75 84 GLY A O 1
ATOM 682 N N . LYS A 1 85 ? -14.188 4.081 16.048 1.00 81.69 85 LYS A N 1
ATOM 683 C CA . LYS A 1 85 ? -13.345 3.399 17.031 1.00 81.69 85 LYS A CA 1
ATOM 684 C C . LYS A 1 85 ? -13.653 1.911 17.020 1.00 81.69 85 LYS A C 1
ATOM 686 O O . LYS A 1 85 ? -14.827 1.538 16.978 1.00 81.69 85 LYS A O 1
ATOM 691 N N . SER A 1 86 ? -12.621 1.093 17.119 1.00 83.69 86 SER A N 1
ATOM 692 C CA . SER A 1 86 ? -12.739 -0.347 17.260 1.00 83.69 86 SER A CA 1
ATOM 693 C C . SER A 1 86 ? -13.512 -0.706 18.528 1.00 83.69 86 SER A C 1
ATOM 695 O O . SER A 1 86 ? -13.288 -0.142 19.603 1.00 83.69 86 SER A O 1
ATOM 697 N N . ASN A 1 87 ? -14.410 -1.677 18.408 1.00 82.50 87 ASN A N 1
ATOM 698 C CA . ASN A 1 87 ? -15.128 -2.302 19.517 1.00 82.50 87 ASN A CA 1
ATOM 699 C C . ASN A 1 87 ? -14.816 -3.806 19.610 1.00 82.50 87 ASN A C 1
ATOM 701 O O . ASN A 1 87 ? -15.660 -4.595 20.037 1.00 82.50 87 ASN A O 1
ATOM 705 N N . ASP A 1 88 ? -13.604 -4.187 19.197 1.00 81.00 88 ASP A N 1
ATOM 706 C CA . ASP A 1 88 ? -13.101 -5.559 19.217 1.00 81.00 88 ASP A CA 1
ATOM 707 C C . ASP A 1 88 ? -12.983 -6.111 20.652 1.00 81.00 88 ASP A C 1
ATOM 709 O O . ASP A 1 88 ? -12.236 -5.561 21.465 1.00 81.00 88 ASP A O 1
ATOM 713 N N . PRO A 1 89 ? -13.708 -7.194 20.991 1.00 79.69 89 PRO A N 1
ATOM 714 C CA . PRO A 1 89 ? -13.637 -7.793 22.318 1.00 79.69 89 PRO A CA 1
ATOM 715 C C . PRO A 1 89 ? -12.526 -8.845 22.463 1.00 79.69 89 PRO A C 1
ATOM 717 O O . PRO A 1 89 ? -12.319 -9.341 23.572 1.00 79.69 89 PRO A O 1
ATOM 720 N N . LYS A 1 90 ? -11.866 -9.254 21.371 1.00 78.19 90 LYS A N 1
ATOM 721 C CA . LYS A 1 90 ? -10.966 -10.420 21.323 1.00 78.19 90 LYS A CA 1
ATOM 722 C C . LYS A 1 90 ? -9.500 -10.044 21.163 1.00 78.19 90 LYS A C 1
ATOM 724 O O . LYS A 1 90 ? -8.642 -10.745 21.690 1.00 78.19 90 LYS A O 1
ATOM 729 N N . GLU A 1 91 ? -9.221 -8.974 20.433 1.00 76.62 91 GLU A N 1
ATOM 730 C CA . GLU A 1 91 ? -7.868 -8.614 20.014 1.00 76.62 91 GLU A CA 1
ATOM 731 C C . GLU A 1 91 ? -7.527 -7.163 20.366 1.00 76.62 91 GLU A C 1
ATOM 733 O O . GLU A 1 91 ? -8.394 -6.304 20.513 1.00 76.62 91 GLU A O 1
ATOM 738 N N . THR A 1 92 ? -6.230 -6.878 20.486 1.00 81.75 92 THR A N 1
ATOM 739 C CA . THR A 1 92 ? -5.715 -5.521 20.733 1.00 81.75 92 THR A CA 1
ATOM 740 C C . THR A 1 92 ? -4.713 -5.156 19.650 1.00 81.75 92 THR A C 1
ATOM 742 O O . THR A 1 92 ? -4.041 -6.030 19.119 1.00 81.75 92 THR A O 1
ATOM 745 N N . PHE A 1 93 ? -4.552 -3.872 19.331 1.00 77.94 93 PHE A N 1
ATOM 746 C CA . PHE A 1 93 ? -3.633 -3.454 18.264 1.00 77.94 93 PHE A CA 1
ATOM 747 C C . PHE A 1 93 ? -2.186 -3.934 18.478 1.00 77.94 93 PHE A C 1
ATOM 749 O O . PHE A 1 93 ? -1.510 -4.313 17.529 1.00 77.94 93 PHE A O 1
ATOM 756 N N . ASN A 1 94 ? -1.731 -4.046 19.729 1.00 73.06 94 ASN A N 1
ATOM 757 C CA . ASN A 1 94 ? -0.374 -4.499 20.046 1.00 73.06 94 ASN A CA 1
ATOM 758 C C . ASN A 1 94 ? -0.066 -5.945 19.609 1.00 73.06 94 ASN A C 1
ATOM 760 O O . ASN A 1 94 ? 1.109 -6.290 19.492 1.00 73.06 94 ASN A O 1
ATOM 764 N N . SER A 1 95 ? -1.073 -6.798 19.373 1.00 68.12 95 SER A N 1
ATOM 765 C CA . SER A 1 95 ? -0.856 -8.200 18.986 1.00 68.12 95 SER A CA 1
ATOM 766 C C . SER A 1 95 ? -0.550 -8.396 17.494 1.00 68.12 95 SER A C 1
ATOM 768 O O . SER A 1 95 ? -0.127 -9.488 17.118 1.00 68.12 95 SER A O 1
ATOM 770 N N . VAL A 1 96 ? -0.722 -7.362 16.656 1.00 64.75 96 VAL A N 1
ATOM 771 C CA . VAL A 1 96 ? -0.694 -7.482 15.181 1.00 64.75 96 VAL A CA 1
ATOM 772 C C . VAL A 1 96 ? 0.341 -6.595 14.465 1.00 64.75 96 VAL A C 1
ATOM 774 O O . VAL A 1 96 ? 0.654 -6.841 13.303 1.00 64.75 96 VAL A O 1
ATOM 777 N N . ILE A 1 97 ? 0.926 -5.610 15.156 1.00 59.41 97 ILE A N 1
ATOM 778 C CA . ILE A 1 97 ? 1.850 -4.603 14.588 1.00 59.41 97 ILE A CA 1
ATOM 779 C C . ILE A 1 97 ? 3.187 -5.150 14.022 1.00 59.41 97 ILE A C 1
ATOM 781 O O . ILE A 1 97 ? 3.660 -4.596 13.032 1.00 59.41 97 ILE A O 1
ATOM 785 N N . PRO A 1 98 ? 3.842 -6.210 14.551 1.00 60.56 98 PRO A N 1
ATOM 786 C CA . PRO A 1 98 ? 5.199 -6.557 14.102 1.00 60.56 98 PRO A CA 1
ATOM 787 C C . PRO A 1 98 ? 5.303 -7.246 12.726 1.00 60.56 98 PRO A C 1
ATOM 789 O O . PRO A 1 98 ? 6.397 -7.656 12.341 1.00 60.56 98 PRO A O 1
ATOM 792 N N . LEU A 1 99 ? 4.203 -7.420 11.987 1.00 63.41 99 LEU A N 1
ATOM 793 C CA . LEU A 1 99 ? 4.150 -8.318 10.822 1.00 63.41 99 LEU A CA 1
ATOM 794 C C . LEU A 1 99 ? 4.087 -7.612 9.455 1.00 63.41 99 LEU A C 1
ATOM 796 O O . LEU A 1 99 ? 4.259 -8.275 8.428 1.00 63.41 99 LEU A O 1
ATOM 800 N N . ALA A 1 100 ? 3.848 -6.299 9.418 1.00 74.12 100 ALA A N 1
ATOM 801 C CA . ALA A 1 100 ? 3.769 -5.515 8.186 1.00 74.12 100 ALA A CA 1
ATOM 802 C C . ALA A 1 100 ? 4.033 -4.028 8.439 1.00 74.12 100 ALA A C 1
ATOM 804 O O . ALA A 1 100 ? 3.954 -3.542 9.565 1.00 74.12 100 ALA A O 1
ATOM 805 N N . GLU A 1 101 ? 4.305 -3.291 7.367 1.00 82.06 101 GLU A N 1
ATOM 806 C CA . GLU A 1 101 ? 4.257 -1.835 7.402 1.00 82.06 101 GLU A CA 1
ATOM 807 C C . GLU A 1 101 ? 2.800 -1.379 7.292 1.00 82.06 101 GLU A C 1
ATOM 809 O O . GLU A 1 101 ? 2.050 -1.887 6.455 1.00 82.06 101 GLU A O 1
ATOM 814 N N . MET A 1 102 ? 2.370 -0.470 8.168 1.00 84.69 102 MET A N 1
ATOM 815 C CA . MET A 1 102 ? 0.952 -0.163 8.351 1.00 84.69 102 MET A CA 1
ATOM 816 C C . MET A 1 102 ? 0.697 1.336 8.261 1.00 84.69 102 MET A C 1
ATOM 818 O O . MET A 1 102 ? 1.349 2.138 8.933 1.00 84.69 102 MET A O 1
ATOM 822 N N . MET A 1 103 ? -0.288 1.701 7.448 1.00 85.69 103 MET A N 1
ATOM 823 C CA . MET A 1 103 ? -0.780 3.065 7.288 1.00 85.69 103 MET A CA 1
ATOM 824 C C . MET A 1 103 ? -2.239 3.132 7.715 1.00 85.69 103 MET A C 1
ATOM 826 O O . MET A 1 103 ? -3.014 2.229 7.406 1.00 85.69 103 MET A O 1
ATOM 830 N N . ALA A 1 104 ? -2.621 4.201 8.406 1.00 87.44 104 ALA A N 1
ATOM 831 C CA . ALA A 1 104 ? -3.959 4.366 8.954 1.00 87.44 104 ALA A CA 1
ATOM 832 C C . ALA A 1 104 ? -4.599 5.646 8.408 1.00 87.44 104 ALA A C 1
ATOM 834 O O . ALA A 1 104 ? -4.040 6.735 8.538 1.00 87.44 104 ALA A O 1
ATOM 835 N N . VAL A 1 105 ? -5.778 5.520 7.803 1.00 86.31 105 VAL A N 1
ATOM 836 C CA . VAL A 1 105 ? -6.568 6.631 7.265 1.00 86.31 105 VAL A CA 1
ATOM 837 C C . VAL A 1 105 ? -7.904 6.670 7.991 1.00 86.31 105 VAL A C 1
ATOM 839 O O . VAL A 1 105 ? -8.650 5.692 7.978 1.00 86.31 105 VAL A O 1
ATOM 842 N N . GLY A 1 106 ? -8.247 7.801 8.597 1.00 84.81 106 GLY A N 1
ATOM 843 C CA . GLY A 1 106 ? -9.519 7.905 9.304 1.00 84.81 106 GLY A CA 1
ATOM 844 C C . GLY A 1 106 ? -9.877 9.307 9.752 1.00 84.81 106 GLY A C 1
ATOM 845 O O . GLY A 1 106 ? -9.199 10.279 9.428 1.00 84.81 106 GLY A O 1
ATOM 846 N N . LYS A 1 107 ? -10.986 9.432 10.481 1.00 78.94 107 LYS A N 1
ATOM 847 C CA . LYS A 1 107 ? -11.446 10.732 10.983 1.00 78.94 107 LYS A CA 1
ATOM 848 C C . LYS A 1 107 ? -10.634 11.201 12.187 1.00 78.94 107 LYS A C 1
ATOM 850 O O . LYS A 1 107 ? -10.174 10.397 12.993 1.00 78.94 107 LYS A O 1
ATOM 855 N N . GLN A 1 108 ? -10.540 12.521 12.351 1.00 69.31 108 GLN A N 1
ATOM 856 C CA . GLN A 1 108 ? -9.744 13.164 13.404 1.00 69.31 108 GLN A CA 1
ATOM 857 C C . GLN A 1 108 ? -10.080 12.680 14.831 1.00 69.31 108 GLN A C 1
ATOM 859 O O . GLN A 1 108 ? -9.204 12.604 15.688 1.00 69.31 108 GLN A O 1
ATOM 864 N N . PHE A 1 109 ? -11.330 12.287 15.101 1.00 68.25 109 PHE A N 1
ATOM 865 C CA . PHE A 1 109 ? -11.734 11.802 16.428 1.00 68.25 109 PHE A CA 1
ATOM 866 C C . PHE A 1 109 ? -11.177 10.414 16.800 1.00 68.25 109 PHE A C 1
ATOM 868 O O . PHE A 1 109 ? -11.269 10.018 17.966 1.00 68.25 109 PHE A O 1
ATOM 875 N N . SER A 1 110 ? -10.594 9.691 15.841 1.00 76.69 110 SER A N 1
ATOM 876 C CA . SER A 1 110 ? -9.995 8.366 16.039 1.00 76.69 110 SER A CA 1
ATOM 877 C C . SER A 1 110 ? -8.464 8.395 16.062 1.00 76.69 110 SER A C 1
ATOM 879 O O . SER A 1 110 ? -7.852 7.335 16.015 1.00 76.69 110 SER A O 1
ATOM 881 N N . ARG A 1 111 ? -7.815 9.567 16.169 1.00 82.94 111 ARG A N 1
ATOM 882 C CA . ARG A 1 111 ? -6.345 9.689 16.080 1.00 82.94 111 ARG A CA 1
ATOM 883 C C . ARG A 1 111 ? -5.573 8.702 16.962 1.00 82.94 111 ARG A C 1
ATOM 885 O O . ARG A 1 111 ? -4.675 8.040 16.464 1.00 82.94 111 ARG A O 1
ATOM 892 N N . LEU A 1 112 ? -5.950 8.569 18.237 1.00 85.12 112 LEU A N 1
ATOM 893 C CA . LEU A 1 112 ? -5.286 7.644 19.169 1.00 85.12 112 LEU A CA 1
ATOM 894 C C . LEU A 1 112 ? -5.327 6.190 18.685 1.00 85.12 112 LEU A C 1
ATOM 896 O O . LEU A 1 112 ? -4.392 5.438 18.920 1.00 85.12 112 LEU A O 1
ATOM 900 N N . GLU A 1 113 ? -6.405 5.794 18.012 1.00 86.38 113 GLU A N 1
ATOM 901 C CA . GLU A 1 113 ? -6.530 4.460 17.431 1.00 86.38 113 GLU A CA 1
ATOM 902 C C . GLU A 1 113 ? -5.731 4.340 16.129 1.00 86.38 113 GLU A C 1
ATOM 904 O O . GLU A 1 113 ? -5.052 3.343 15.909 1.00 86.38 113 GLU A O 1
ATOM 909 N N . LEU A 1 114 ? -5.732 5.380 15.289 1.00 88.25 114 LEU A N 1
ATOM 910 C CA . LEU A 1 114 ? -4.914 5.409 14.072 1.00 88.25 114 LEU A CA 1
ATOM 911 C C . LEU A 1 114 ? -3.415 5.309 14.394 1.00 88.25 114 LEU A C 1
ATOM 913 O O . LEU A 1 114 ? -2.689 4.607 13.698 1.00 88.25 114 LEU A O 1
ATOM 917 N N . GLU A 1 115 ? -2.964 5.957 15.469 1.00 87.75 115 GLU A N 1
ATOM 918 C CA . GLU A 1 115 ? -1.589 5.866 15.979 1.00 87.75 115 GLU A CA 1
ATOM 919 C C . GLU A 1 115 ? -1.243 4.467 16.511 1.00 87.75 115 GLU A C 1
ATOM 921 O O . GLU A 1 115 ? -0.079 4.082 16.488 1.00 87.75 115 GLU A O 1
ATOM 926 N N . GLN A 1 116 ? -2.235 3.692 16.959 1.00 86.69 116 GLN A N 1
ATOM 927 C CA . GLN A 1 116 ? -2.046 2.292 17.355 1.00 86.69 116 GLN A CA 1
ATOM 928 C C . GLN A 1 116 ? -1.999 1.339 16.157 1.00 86.69 116 GLN A C 1
ATOM 930 O O . GLN A 1 116 ? -1.435 0.255 16.262 1.00 86.69 116 GLN A O 1
ATOM 935 N N . ILE A 1 117 ? -2.599 1.723 15.030 1.00 87.25 117 ILE A N 1
ATOM 936 C CA . ILE A 1 117 ? -2.593 0.934 13.795 1.00 87.25 117 ILE A CA 1
ATOM 937 C C . ILE A 1 117 ? -1.322 1.196 12.985 1.00 87.25 117 ILE A C 1
ATOM 939 O O . ILE A 1 117 ? -0.741 0.268 12.429 1.00 87.25 117 ILE A O 1
ATOM 943 N N . ALA A 1 118 ? -0.923 2.462 12.862 1.00 86.19 118 ALA A N 1
ATOM 944 C CA . ALA A 1 118 ? 0.170 2.866 11.994 1.00 86.19 118 ALA A CA 1
ATOM 945 C C . ALA A 1 118 ? 1.538 2.458 12.563 1.00 86.19 118 ALA A C 1
ATOM 947 O O . ALA A 1 118 ? 1.816 2.638 13.746 1.00 86.19 118 ALA A O 1
ATOM 948 N N . SER A 1 119 ? 2.441 1.986 11.701 1.00 83.00 119 SER A N 1
ATOM 949 C CA . SER A 1 119 ? 3.807 1.621 12.113 1.00 83.00 119 SER A CA 1
ATOM 950 C C . SER A 1 119 ? 4.697 2.838 12.408 1.00 83.00 119 SER A C 1
ATOM 952 O O . SER A 1 119 ? 5.760 2.705 13.011 1.00 83.00 119 SER A O 1
ATOM 954 N N . SER A 1 120 ? 4.277 4.034 11.987 1.00 82.38 120 SER A N 1
ATOM 955 C CA . SER A 1 120 ? 4.957 5.306 12.228 1.00 82.38 120 SER A CA 1
ATOM 956 C C . SER A 1 120 ? 3.930 6.424 12.418 1.00 82.38 120 SER A C 1
ATOM 958 O O . SER A 1 120 ? 2.909 6.421 11.725 1.00 82.38 120 SER A O 1
ATOM 960 N N . PRO A 1 121 ? 4.205 7.447 13.252 1.00 79.25 121 PRO A N 1
ATOM 961 C CA . PRO A 1 121 ? 3.365 8.645 13.337 1.00 79.25 121 PRO A CA 1
ATOM 962 C C . PRO A 1 121 ? 3.180 9.346 11.984 1.00 79.25 121 PRO A C 1
ATOM 964 O O . PRO A 1 121 ? 2.151 9.967 11.737 1.00 79.25 121 PRO A O 1
ATOM 967 N N . ASN A 1 122 ? 4.152 9.202 11.076 1.00 78.38 122 ASN A N 1
ATOM 968 C CA . ASN A 1 122 ? 4.066 9.740 9.720 1.00 78.38 122 ASN A CA 1
ATOM 969 C C . ASN A 1 122 ? 3.095 8.956 8.828 1.00 78.38 122 ASN A C 1
ATOM 971 O O . ASN A 1 122 ? 2.834 9.390 7.715 1.00 78.38 122 ASN A O 1
ATOM 975 N N . PHE A 1 123 ? 2.570 7.813 9.253 1.00 83.19 123 PHE A N 1
ATOM 976 C CA . PHE A 1 123 ? 1.634 6.997 8.477 1.00 83.19 123 PHE A CA 1
ATOM 977 C C . PHE A 1 123 ? 0.192 7.102 8.974 1.00 83.19 123 PHE A C 1
ATOM 979 O O . PHE A 1 123 ? -0.663 6.310 8.577 1.00 83.19 123 PHE A O 1
ATOM 986 N N . VAL A 1 124 ? -0.081 8.103 9.809 1.00 85.81 124 VAL A N 1
ATOM 987 C CA . VAL A 1 124 ? -1.424 8.474 10.245 1.00 85.81 124 VAL A CA 1
ATOM 988 C C . VAL A 1 124 ? -1.938 9.606 9.364 1.00 85.81 124 VAL A C 1
ATOM 990 O O . VAL A 1 124 ? -1.346 10.683 9.309 1.00 85.81 124 VAL A O 1
ATOM 993 N N . PHE A 1 125 ? -3.059 9.369 8.689 1.00 84.44 125 PHE A N 1
ATOM 994 C CA . PHE A 1 125 ? -3.720 10.344 7.831 1.00 84.44 125 PHE A CA 1
ATOM 995 C C . PHE A 1 125 ? -5.117 10.643 8.369 1.00 84.44 125 PHE A C 1
ATOM 997 O O . PHE A 1 125 ? -6.024 9.808 8.327 1.00 84.44 125 PHE A O 1
ATOM 1004 N N . GLU A 1 126 ? -5.293 11.862 8.864 1.00 84.88 126 GLU A N 1
ATOM 1005 C CA . GLU A 1 126 ? -6.579 12.351 9.345 1.00 84.88 126 GLU A CA 1
ATOM 1006 C C . GLU A 1 126 ? -7.372 12.987 8.200 1.00 84.88 126 GLU A C 1
ATOM 1008 O O . GLU A 1 126 ? -6.835 13.740 7.386 1.00 84.88 126 GLU A O 1
ATOM 1013 N N . THR A 1 127 ? -8.674 12.723 8.152 1.00 77.50 127 THR A N 1
ATOM 1014 C CA . THR A 1 127 ? -9.571 13.350 7.187 1.00 77.50 127 THR A CA 1
ATOM 1015 C C . THR A 1 127 ? -10.905 13.766 7.797 1.00 77.50 127 THR A C 1
ATOM 1017 O O . THR A 1 127 ? -11.502 13.049 8.595 1.00 77.50 127 THR A O 1
ATOM 1020 N N . ASN A 1 128 ? -11.411 14.926 7.380 1.00 73.38 128 ASN A N 1
ATOM 1021 C CA . ASN A 1 128 ? -12.720 15.431 7.805 1.00 73.38 128 ASN A CA 1
ATOM 1022 C C . ASN A 1 128 ? -13.851 14.963 6.878 1.00 73.38 128 ASN A C 1
ATOM 1024 O O . ASN A 1 128 ? -15.006 14.886 7.296 1.00 73.38 128 ASN A O 1
ATOM 1028 N N . SER A 1 129 ? -13.531 14.621 5.627 1.00 68.19 129 SER A N 1
ATOM 1029 C CA . SER A 1 129 ? -14.475 14.035 4.678 1.00 68.19 129 SER A CA 1
ATOM 1030 C C . SER A 1 129 ? -13.750 13.129 3.695 1.00 68.19 129 SER A C 1
ATOM 1032 O O . SER A 1 129 ? -12.586 13.336 3.354 1.00 68.19 129 SER A O 1
ATOM 1034 N N . PHE A 1 130 ? -14.450 12.132 3.168 1.00 62.12 130 PHE A N 1
ATOM 1035 C CA . PHE A 1 130 ? -13.844 11.247 2.185 1.00 62.12 130 PHE A CA 1
ATOM 1036 C C . PHE A 1 130 ? -13.527 11.937 0.838 1.00 62.12 130 PHE A C 1
ATOM 1038 O O . PHE A 1 130 ? -12.826 11.362 0.014 1.00 62.12 130 PHE A O 1
ATOM 1045 N N . ASP A 1 131 ? -13.933 13.195 0.638 1.00 63.56 131 ASP A N 1
ATOM 1046 C CA . ASP A 1 131 ? -13.503 14.019 -0.502 1.00 63.56 131 ASP A CA 1
ATOM 1047 C C . ASP A 1 131 ? -12.077 14.566 -0.325 1.00 63.56 131 ASP A C 1
ATOM 1049 O O . ASP A 1 131 ? -11.331 14.694 -1.300 1.00 63.56 131 ASP A O 1
ATOM 1053 N N . ALA A 1 132 ? -11.652 14.807 0.922 1.00 61.88 132 ALA A N 1
ATOM 1054 C CA . ALA A 1 132 ? -10.271 15.161 1.264 1.00 61.88 132 ALA A CA 1
ATOM 1055 C C . ALA A 1 132 ? -9.303 13.969 1.129 1.00 61.88 132 ALA A C 1
ATOM 1057 O O . ALA A 1 132 ? -8.087 14.118 1.227 1.00 61.88 132 ALA A O 1
ATOM 1058 N N . LEU A 1 133 ? -9.810 12.776 0.810 1.00 64.56 133 LEU A N 1
ATOM 1059 C CA . LEU A 1 133 ? -8.957 11.641 0.488 1.00 64.56 133 LEU A CA 1
ATOM 1060 C C . LEU A 1 133 ? -8.108 11.869 -0.769 1.00 64.56 133 LEU A C 1
ATOM 1062 O O . LEU A 1 133 ? -7.052 11.259 -0.887 1.00 64.56 133 LEU A O 1
ATOM 1066 N N . LYS A 1 134 ? -8.505 12.761 -1.688 1.00 69.00 134 LYS A N 1
ATOM 1067 C CA . LYS A 1 134 ? -7.693 13.094 -2.875 1.00 69.00 134 LYS A CA 1
ATOM 1068 C C . LYS A 1 134 ? -6.337 13.710 -2.516 1.00 69.00 134 LYS A C 1
ATOM 1070 O O . LYS A 1 134 ? -5.350 13.428 -3.189 1.00 69.00 134 LYS A O 1
ATOM 1075 N N . SER A 1 135 ? -6.259 14.532 -1.465 1.00 69.50 135 SER A N 1
ATOM 1076 C CA . SER A 1 135 ? -4.970 15.057 -0.991 1.00 69.50 135 SER A CA 1
ATOM 1077 C C . SER A 1 135 ? -4.158 13.978 -0.280 1.00 69.50 135 SER A C 1
ATOM 1079 O O . SER A 1 135 ? -2.955 13.880 -0.512 1.00 69.50 135 SER A O 1
ATOM 1081 N N . ILE A 1 136 ? -4.825 13.107 0.486 1.00 71.56 136 ILE A N 1
ATOM 1082 C CA . ILE A 1 136 ? -4.189 11.955 1.143 1.00 71.56 136 ILE A CA 1
ATOM 1083 C C . ILE A 1 136 ? -3.630 10.973 0.110 1.00 71.56 136 ILE A C 1
ATOM 1085 O O . ILE A 1 136 ? -2.550 10.445 0.318 1.00 71.56 136 ILE A O 1
ATOM 1089 N N . GLN A 1 137 ? -4.290 10.773 -1.036 1.00 71.62 137 GLN A N 1
ATOM 1090 C CA . GLN A 1 137 ? -3.782 9.915 -2.116 1.00 71.62 137 GLN A CA 1
ATOM 1091 C C . GLN A 1 137 ? -2.379 10.322 -2.568 1.00 71.62 137 GLN A C 1
ATOM 1093 O O . GLN A 1 137 ? -1.513 9.463 -2.732 1.00 71.62 137 GLN A O 1
ATOM 1098 N N . LYS A 1 138 ? -2.143 11.624 -2.773 1.00 72.69 138 LYS A N 1
ATOM 1099 C CA . LYS A 1 138 ? -0.832 12.126 -3.200 1.00 72.69 138 LYS A CA 1
ATOM 1100 C C . LYS A 1 138 ? 0.240 11.829 -2.149 1.00 72.69 138 LYS A C 1
ATOM 1102 O O . LYS A 1 138 ? 1.299 11.325 -2.506 1.00 72.69 138 LYS A O 1
ATOM 1107 N N . GLU A 1 139 ? -0.056 12.111 -0.887 1.00 73.56 139 GLU A N 1
ATOM 1108 C CA . GLU A 1 139 ? 0.879 11.922 0.224 1.00 73.56 139 GLU A CA 1
ATOM 1109 C C . GLU A 1 139 ? 1.140 10.434 0.512 1.00 73.56 139 GLU A C 1
ATOM 1111 O O . GLU A 1 139 ? 2.283 10.024 0.705 1.00 73.56 139 GLU A O 1
ATOM 1116 N N . LEU A 1 140 ? 0.094 9.605 0.465 1.00 71.38 140 LEU A N 1
ATOM 1117 C CA . LEU A 1 140 ? 0.178 8.152 0.599 1.00 71.38 140 LEU A CA 1
ATOM 1118 C C . LEU A 1 140 ? 1.090 7.572 -0.483 1.00 71.38 140 LEU A C 1
ATOM 1120 O O . LEU A 1 140 ? 1.992 6.801 -0.181 1.00 71.38 140 LEU A O 1
ATOM 1124 N N . ARG A 1 141 ? 0.912 8.003 -1.736 1.00 71.62 141 ARG A N 1
ATOM 1125 C CA . ARG A 1 141 ? 1.767 7.599 -2.856 1.00 71.62 141 ARG A CA 1
ATOM 1126 C C . ARG A 1 141 ? 3.227 7.985 -2.634 1.00 71.62 141 ARG A C 1
ATOM 1128 O O . ARG A 1 141 ? 4.099 7.148 -2.825 1.00 71.62 141 ARG A O 1
ATOM 1135 N N . GLU A 1 142 ? 3.495 9.230 -2.249 1.00 70.62 142 GLU A N 1
ATOM 1136 C CA . GLU A 1 142 ? 4.864 9.700 -1.987 1.00 70.62 142 GLU A CA 1
ATOM 1137 C C . GLU A 1 142 ? 5.538 8.876 -0.881 1.00 70.62 142 GLU A C 1
ATOM 1139 O O . GLU A 1 142 ? 6.696 8.485 -1.023 1.00 70.62 142 GLU A O 1
ATOM 1144 N N . LYS A 1 143 ? 4.798 8.530 0.180 1.00 69.00 143 LYS A N 1
ATOM 1145 C CA . LYS A 1 143 ? 5.312 7.683 1.263 1.00 69.00 143 LYS A CA 1
ATOM 1146 C C . LYS A 1 143 ? 5.518 6.233 0.837 1.00 69.00 143 LYS A C 1
ATOM 1148 O O . LYS A 1 143 ? 6.533 5.654 1.205 1.00 69.00 143 LYS A O 1
ATOM 1153 N N . ILE A 1 144 ? 4.620 5.665 0.035 1.00 68.75 144 ILE A N 1
ATOM 1154 C CA . ILE A 1 144 ? 4.782 4.311 -0.513 1.00 68.75 144 ILE A CA 1
ATOM 1155 C C . ILE A 1 144 ? 6.027 4.236 -1.407 1.00 68.75 144 ILE A C 1
ATOM 1157 O O . ILE A 1 144 ? 6.842 3.337 -1.225 1.00 68.75 144 ILE A O 1
ATOM 1161 N N . PHE A 1 145 ? 6.253 5.220 -2.283 1.00 64.94 145 PHE A N 1
ATOM 1162 C CA . PHE A 1 145 ? 7.485 5.283 -3.083 1.00 64.94 145 PHE A CA 1
ATOM 1163 C C . PHE A 1 145 ? 8.747 5.452 -2.225 1.00 64.94 145 PHE A C 1
ATOM 1165 O O . PHE A 1 145 ? 9.781 4.850 -2.511 1.00 64.94 145 PHE A O 1
ATOM 1172 N N . ALA A 1 146 ? 8.685 6.249 -1.155 1.00 63.44 146 ALA A N 1
ATOM 1173 C CA . ALA A 1 146 ? 9.814 6.415 -0.241 1.00 63.44 146 ALA A CA 1
ATOM 1174 C C . ALA A 1 146 ? 10.144 5.117 0.511 1.00 63.44 146 ALA A C 1
ATOM 1176 O O . ALA A 1 146 ? 11.318 4.771 0.651 1.00 63.44 146 ALA A O 1
ATOM 1177 N N . ILE A 1 147 ? 9.124 4.372 0.951 1.00 61.91 147 ILE A N 1
ATOM 1178 C CA . ILE A 1 147 ? 9.303 3.021 1.493 1.00 61.91 147 ILE A CA 1
ATOM 1179 C C . ILE A 1 147 ? 10.000 2.174 0.447 1.00 61.91 147 ILE A C 1
ATOM 1181 O O . ILE A 1 147 ? 11.010 1.543 0.760 1.00 61.91 147 ILE A O 1
ATOM 1185 N N . GLU A 1 148 ? 9.519 2.209 -0.800 1.00 60.12 148 GLU A N 1
ATOM 1186 C CA . GLU A 1 148 ? 10.092 1.413 -1.873 1.00 60.12 148 GLU A CA 1
ATOM 1187 C C . GLU A 1 148 ? 11.599 1.632 -2.044 1.00 60.12 148 GLU A C 1
ATOM 1189 O O . GLU A 1 148 ? 12.335 0.658 -2.212 1.00 60.12 148 GLU A O 1
ATOM 1194 N N . GLY A 1 149 ? 12.037 2.875 -1.854 1.00 48.41 149 GLY A N 1
ATOM 1195 C CA . GLY A 1 149 ? 13.398 3.342 -2.068 1.00 48.41 149 GLY A CA 1
ATOM 1196 C C . GLY A 1 149 ? 14.422 3.286 -0.951 1.00 48.41 149 GLY A C 1
ATOM 1197 O O . GLY A 1 149 ? 15.607 3.448 -1.226 1.00 48.41 149 GLY A O 1
ATOM 1198 N N . THR A 1 150 ? 14.008 3.150 0.305 1.00 50.53 150 THR A N 1
ATOM 1199 C CA . THR A 1 150 ? 14.883 3.475 1.452 1.00 50.53 150 THR A CA 1
ATOM 1200 C C . THR A 1 150 ? 15.455 2.262 2.184 1.00 50.53 150 THR A C 1
ATOM 1202 O O . THR A 1 150 ? 16.135 2.438 3.193 1.00 50.53 150 THR A O 1
ATOM 1205 N N . ASN A 1 151 ? 15.247 1.034 1.689 1.00 51.50 151 ASN A N 1
ATOM 1206 C CA . ASN A 1 151 ? 15.723 -0.170 2.377 1.00 51.50 151 ASN A CA 1
ATOM 1207 C C . ASN A 1 151 ? 16.858 -0.886 1.622 1.00 51.50 151 ASN A C 1
ATOM 1209 O O . ASN A 1 151 ? 16.636 -1.567 0.623 1.00 51.50 151 ASN A O 1
ATOM 1213 N N . SER A 1 152 ? 18.079 -0.764 2.155 1.00 51.19 152 SER A N 1
ATOM 1214 C CA . SER A 1 152 ? 19.347 -1.321 1.649 1.00 51.19 152 SER A CA 1
ATOM 1215 C C . SER A 1 152 ? 19.501 -2.840 1.828 1.00 51.19 152 SER A C 1
ATOM 1217 O O . SER A 1 152 ? 20.603 -3.379 1.743 1.00 51.19 152 SER A O 1
ATOM 1219 N N . THR A 1 153 ? 18.408 -3.562 2.079 1.00 49.25 153 THR A N 1
ATOM 1220 C CA . THR A 1 153 ? 18.431 -5.012 2.291 1.00 49.25 153 THR A CA 1
ATOM 1221 C C . THR A 1 153 ? 17.394 -5.714 1.409 1.00 49.25 153 THR A C 1
ATOM 1223 O O . THR A 1 153 ? 16.261 -5.973 1.795 1.00 49.25 153 THR A O 1
ATOM 1226 N N . ASN A 1 154 ? 17.821 -6.060 0.190 1.00 49.88 154 ASN A N 1
ATOM 1227 C CA . ASN A 1 154 ? 17.241 -7.111 -0.659 1.00 49.88 154 ASN A CA 1
ATOM 1228 C C . ASN A 1 154 ? 15.748 -6.994 -1.058 1.00 49.88 154 ASN A C 1
ATOM 1230 O O . ASN A 1 154 ? 15.061 -8.015 -1.147 1.00 49.88 154 ASN A O 1
ATOM 1234 N N . SER A 1 155 ? 15.246 -5.799 -1.387 1.00 41.56 155 SER A N 1
ATOM 1235 C CA . SER A 1 155 ? 13.996 -5.645 -2.161 1.00 41.56 155 SER A CA 1
ATOM 1236 C C . SER A 1 155 ? 14.204 -4.677 -3.331 1.00 41.56 155 SER A C 1
ATOM 1238 O O . SER A 1 155 ? 15.078 -3.823 -3.242 1.00 41.56 155 SER A O 1
ATOM 1240 N N . SER A 1 156 ? 13.481 -4.883 -4.440 1.00 48.75 156 SER A N 1
ATOM 1241 C CA . SER A 1 156 ? 13.721 -4.268 -5.760 1.00 48.75 156 SER A CA 1
ATOM 1242 C C . SER A 1 156 ? 14.041 -2.772 -5.681 1.00 48.75 156 SER A C 1
ATOM 1244 O O . SER A 1 156 ? 13.179 -1.980 -5.303 1.00 48.75 156 SER A O 1
ATOM 1246 N N . SER A 1 157 ? 15.281 -2.430 -6.036 1.00 53.50 157 SER A N 1
ATOM 1247 C CA . SER A 1 157 ? 15.802 -1.073 -6.217 1.00 53.50 157 SER A CA 1
ATOM 1248 C C . SER A 1 157 ? 14.966 -0.277 -7.216 1.00 53.50 157 SER A C 1
ATOM 1250 O O . SER A 1 157 ? 14.451 -0.865 -8.165 1.00 53.50 157 SER A O 1
ATOM 1252 N N . PHE A 1 158 ? 14.896 1.049 -7.050 1.00 55.28 158 PHE A N 1
ATOM 1253 C CA . PHE A 1 158 ? 14.423 1.945 -8.109 1.00 55.28 158 PHE A CA 1
ATOM 1254 C C . PHE A 1 158 ? 15.187 1.646 -9.389 1.00 55.28 158 PHE A C 1
ATOM 1256 O O . PHE A 1 158 ? 16.415 1.702 -9.372 1.00 55.28 158 PHE A O 1
ATOM 1263 N N . GLU A 1 159 ? 14.493 1.344 -10.476 1.00 70.56 159 GLU A N 1
ATOM 1264 C CA . GLU A 1 159 ? 15.135 1.106 -11.763 1.00 70.56 159 GLU A CA 1
ATOM 1265 C C . GLU A 1 159 ? 15.198 2.403 -12.561 1.00 70.56 159 GLU A C 1
ATOM 1267 O O . GLU A 1 159 ? 16.268 2.798 -13.016 1.00 70.56 159 GLU A O 1
ATOM 1272 N N . GLN A 1 160 ? 14.074 3.102 -12.704 1.00 71.56 160 GLN A N 1
ATOM 1273 C CA . GLN A 1 160 ? 13.965 4.284 -13.571 1.00 71.56 160 GLN A CA 1
ATOM 1274 C C . GLN A 1 160 ? 13.098 5.404 -12.978 1.00 71.56 160 GLN A C 1
ATOM 1276 O O . GLN A 1 160 ? 13.027 6.500 -13.536 1.00 71.56 160 GLN A O 1
ATOM 1281 N N . GLU A 1 161 ? 12.458 5.167 -11.835 1.00 74.81 161 GLU A N 1
ATOM 1282 C CA . GLU A 1 161 ? 11.484 6.056 -11.193 1.00 74.81 161 GLU A CA 1
ATOM 1283 C C . GLU A 1 161 ? 12.102 7.399 -10.782 1.00 74.81 161 GLU A C 1
ATOM 1285 O O . GLU A 1 161 ? 11.438 8.433 -10.826 1.00 74.81 161 GLU A O 1
ATOM 1290 N N . LEU A 1 162 ? 13.391 7.385 -10.432 1.00 78.31 162 LEU A N 1
ATOM 1291 C CA . LEU A 1 162 ? 14.187 8.565 -10.093 1.00 78.31 162 LEU A CA 1
ATOM 1292 C C . LEU A 1 162 ? 15.257 8.870 -11.146 1.00 78.31 162 LEU A C 1
ATOM 1294 O O . LEU A 1 162 ? 16.166 9.646 -10.870 1.00 78.31 162 LEU A O 1
ATOM 1298 N N . SER A 1 163 ? 15.137 8.297 -12.350 1.00 82.31 163 SER A N 1
ATOM 1299 C CA . SER A 1 163 ? 16.156 8.333 -13.411 1.00 82.31 163 SER A CA 1
ATOM 1300 C C . SER A 1 163 ? 16.725 9.718 -13.701 1.00 82.31 163 SER A C 1
ATOM 1302 O O . SER A 1 163 ? 17.907 9.822 -14.014 1.00 82.31 163 SER A O 1
ATOM 1304 N N . GLN A 1 164 ? 15.919 10.781 -13.583 1.00 85.25 164 GLN A N 1
ATOM 1305 C CA . GLN A 1 164 ? 16.305 12.139 -13.985 1.00 85.25 164 GLN A CA 1
ATOM 1306 C C . GLN A 1 164 ? 16.853 12.158 -15.422 1.00 85.25 164 GLN A C 1
ATOM 1308 O O . GLN A 1 164 ? 17.887 12.756 -15.706 1.00 85.25 164 GLN A O 1
ATOM 1313 N N . GLY A 1 165 ? 16.172 11.457 -16.335 1.00 84.62 165 GLY A N 1
ATOM 1314 C CA . GLY A 1 165 ? 16.571 11.385 -17.739 1.00 84.62 165 GLY A CA 1
ATOM 1315 C C . GLY A 1 165 ? 16.706 12.769 -18.382 1.00 84.62 165 GLY A C 1
ATOM 1316 O O . GLY A 1 165 ? 15.829 13.621 -18.240 1.00 84.62 165 GLY A O 1
ATOM 1317 N N . GLY A 1 166 ? 17.812 12.981 -19.096 1.00 85.31 166 GLY A N 1
ATOM 1318 C CA . GLY A 1 166 ? 18.169 14.272 -19.686 1.00 85.31 166 GLY A CA 1
ATOM 1319 C C . GLY A 1 166 ? 18.977 15.180 -18.758 1.00 85.31 166 GLY A C 1
ATOM 1320 O O . GLY A 1 166 ? 19.148 16.354 -19.079 1.00 85.31 166 GLY A O 1
ATOM 1321 N N . PHE A 1 167 ? 19.486 14.650 -17.638 1.00 84.81 167 PHE A N 1
ATOM 1322 C CA . PHE A 1 167 ? 20.402 15.358 -16.736 1.00 84.81 167 PHE A CA 1
ATOM 1323 C C . PHE A 1 167 ? 21.626 15.908 -17.485 1.00 84.81 167 PHE A C 1
ATOM 1325 O O . PHE A 1 167 ? 22.053 17.040 -17.268 1.00 84.81 167 PHE A O 1
ATOM 1332 N N . SER A 1 168 ? 22.137 15.118 -18.425 1.00 84.94 168 SER A N 1
ATOM 1333 C CA . SER A 1 168 ? 23.126 15.519 -19.418 1.00 84.94 168 SER A CA 1
ATOM 1334 C C . SER A 1 168 ? 22.621 15.142 -20.811 1.00 84.94 168 SER A C 1
ATOM 1336 O O . SER A 1 168 ? 21.772 14.258 -20.969 1.00 84.94 168 SER A O 1
ATOM 1338 N N . THR A 1 169 ? 23.111 15.824 -21.845 1.00 88.56 169 THR A N 1
ATOM 1339 C CA . THR A 1 169 ? 22.769 15.487 -23.227 1.00 88.56 169 THR A CA 1
ATOM 1340 C C . THR A 1 169 ? 23.944 15.719 -24.160 1.00 88.56 169 THR A C 1
ATOM 1342 O O . THR A 1 169 ? 24.709 16.671 -23.998 1.00 88.56 169 THR A O 1
ATOM 1345 N N . THR A 1 170 ? 24.082 14.849 -25.153 1.00 86.06 170 THR A N 1
ATOM 1346 C CA . THR A 1 170 ? 25.007 15.045 -26.268 1.00 86.06 170 THR A CA 1
ATOM 1347 C C . THR A 1 170 ? 24.385 14.513 -27.555 1.00 86.06 170 THR A C 1
ATOM 1349 O O . THR A 1 170 ? 23.567 13.593 -27.540 1.00 86.06 170 THR A O 1
ATOM 1352 N N . LEU A 1 171 ? 24.746 15.125 -28.677 1.00 83.25 171 LEU A N 1
ATOM 1353 C CA . LEU A 1 171 ? 24.248 14.782 -30.003 1.00 83.25 171 LEU A CA 1
ATOM 1354 C C . LEU A 1 171 ? 25.448 14.550 -30.915 1.00 83.25 171 LEU A C 1
ATOM 1356 O O . LEU A 1 171 ? 26.261 15.454 -31.107 1.00 83.25 171 LEU A O 1
ATOM 1360 N N . SER A 1 172 ? 25.535 13.366 -31.514 1.00 76.88 172 SER A N 1
ATOM 1361 C CA . SER A 1 172 ? 26.569 13.058 -32.503 1.00 76.88 172 SER A CA 1
ATOM 1362 C C . SER A 1 172 ? 26.044 12.096 -33.556 1.00 76.88 172 SER A C 1
ATOM 1364 O O . SER A 1 172 ? 25.322 11.156 -33.240 1.00 76.88 172 SER A O 1
ATOM 1366 N N . GLY A 1 173 ? 26.364 12.341 -34.829 1.00 76.50 173 GLY A N 1
ATOM 1367 C CA . GLY A 1 173 ? 26.032 11.415 -35.919 1.00 76.50 173 GLY A CA 1
ATOM 1368 C C . GLY A 1 173 ? 24.537 11.092 -36.088 1.00 76.50 173 GLY A C 1
ATOM 1369 O O . GLY A 1 173 ? 24.203 10.064 -36.664 1.00 76.50 173 GLY A O 1
ATOM 1370 N N . GLY A 1 174 ? 23.627 11.939 -35.587 1.00 81.19 174 GLY A N 1
ATOM 1371 C CA . GLY A 1 174 ? 22.178 11.676 -35.603 1.00 81.19 174 GLY A CA 1
ATOM 1372 C C . GLY A 1 174 ? 21.668 10.785 -34.461 1.00 81.19 174 GLY A C 1
ATOM 1373 O O . GLY A 1 174 ? 20.488 10.426 -34.460 1.00 81.19 174 GLY A O 1
ATOM 1374 N N . VAL A 1 175 ? 22.535 10.467 -33.497 1.00 82.94 175 VAL A N 1
ATOM 1375 C CA . VAL A 1 175 ? 22.220 9.782 -32.242 1.00 82.94 175 VAL A CA 1
ATOM 1376 C C . VAL A 1 175 ? 22.229 10.800 -31.102 1.00 82.94 175 VAL A C 1
ATOM 1378 O O . VAL A 1 175 ? 23.210 11.523 -30.908 1.00 82.94 175 VAL A O 1
ATOM 1381 N N . SER A 1 176 ? 21.129 10.860 -30.359 1.00 87.00 176 SER A N 1
ATOM 1382 C CA . SER A 1 176 ? 20.999 11.634 -29.127 1.00 87.00 176 SER A CA 1
ATOM 1383 C C . SER A 1 176 ? 21.264 10.733 -27.931 1.00 87.00 176 SER A C 1
ATOM 1385 O O . SER A 1 176 ? 20.672 9.661 -27.818 1.00 87.00 176 SER A O 1
ATOM 1387 N N . LEU A 1 177 ? 22.111 11.191 -27.020 1.00 88.44 177 LEU A N 1
ATOM 1388 C CA . LEU A 1 177 ? 22.374 10.533 -25.748 1.00 88.44 177 LEU A CA 1
ATOM 1389 C C . LEU A 1 177 ? 21.837 11.402 -24.616 1.00 88.44 177 LEU A C 1
ATOM 1391 O O . LEU A 1 177 ? 22.008 12.626 -24.638 1.00 88.44 177 LEU A O 1
ATOM 1395 N N . PHE A 1 178 ? 21.205 10.771 -23.632 1.00 88.62 178 PHE A N 1
ATOM 1396 C CA . PHE A 1 178 ? 20.665 11.436 -22.452 1.00 88.62 178 PHE A CA 1
ATOM 1397 C C . PHE A 1 178 ? 21.131 10.720 -21.190 1.00 88.62 178 PHE A C 1
ATOM 1399 O O . PHE A 1 178 ? 20.808 9.550 -20.992 1.00 88.62 178 PHE A O 1
ATOM 1406 N N . GLY A 1 179 ? 21.848 11.423 -20.320 1.00 87.50 179 GLY A N 1
ATOM 1407 C CA . GLY A 1 179 ? 22.214 10.892 -19.013 1.00 87.50 179 GLY A CA 1
ATOM 1408 C C . GLY A 1 179 ? 20.997 10.760 -18.101 1.00 87.50 179 GLY A C 1
ATOM 1409 O O . GLY A 1 179 ? 20.102 11.611 -18.108 1.00 87.50 179 GLY A O 1
ATOM 1410 N N . ALA A 1 180 ? 20.965 9.689 -17.317 1.00 88.94 180 ALA A N 1
ATOM 1411 C CA . ALA A 1 180 ? 19.874 9.330 -16.419 1.00 88.94 180 ALA A CA 1
ATOM 1412 C C . ALA A 1 180 ? 20.439 8.898 -15.056 1.00 88.94 180 ALA A C 1
ATOM 1414 O O . ALA A 1 180 ? 20.388 7.724 -14.673 1.00 88.94 180 ALA A O 1
ATOM 1415 N N . VAL A 1 181 ? 21.003 9.873 -14.338 1.00 88.56 181 VAL A N 1
ATOM 1416 C CA . VAL A 1 181 ? 21.830 9.691 -13.132 1.00 88.56 181 VAL A CA 1
ATOM 1417 C C . VAL A 1 181 ? 21.149 8.969 -11.972 1.00 88.56 181 VAL A C 1
ATOM 1419 O O . VAL A 1 181 ? 21.826 8.290 -11.208 1.00 88.56 181 VAL A O 1
ATOM 1422 N N . GLY A 1 182 ? 19.828 9.082 -11.826 1.00 80.00 182 GLY A N 1
ATOM 1423 C CA . GLY A 1 182 ? 19.103 8.467 -10.708 1.00 80.00 182 GLY A CA 1
ATOM 1424 C C . GLY A 1 182 ? 18.521 7.088 -11.021 1.00 80.00 182 GLY A C 1
ATOM 1425 O O . GLY A 1 182 ? 17.711 6.566 -10.256 1.00 80.00 182 GLY A O 1
ATOM 1426 N N . SER A 1 183 ? 18.906 6.498 -12.153 1.00 84.00 183 SER A N 1
ATOM 1427 C CA . SER A 1 183 ? 18.498 5.143 -12.529 1.00 84.00 183 SER A CA 1
ATOM 1428 C C . SER A 1 183 ? 19.196 4.107 -11.648 1.00 84.00 183 SER A C 1
ATOM 1430 O O . SER A 1 183 ? 20.347 4.318 -11.266 1.00 84.00 183 SER A O 1
ATOM 1432 N N . TYR A 1 184 ? 18.536 2.981 -11.372 1.00 78.50 184 TYR A N 1
ATOM 1433 C CA . TYR A 1 184 ? 19.116 1.808 -10.706 1.00 78.50 184 TYR A CA 1
ATOM 1434 C C . TYR A 1 184 ? 19.824 2.147 -9.381 1.00 78.50 184 TYR A C 1
ATOM 1436 O O . TYR A 1 184 ? 21.030 1.978 -9.239 1.00 78.50 184 TYR A O 1
ATOM 1444 N N . SER A 1 185 ? 19.074 2.664 -8.400 1.00 77.94 185 SER A N 1
ATOM 1445 C CA . SER A 1 185 ? 19.626 3.148 -7.118 1.00 77.94 185 SER A CA 1
ATOM 1446 C C . SER A 1 185 ? 20.798 4.123 -7.302 1.00 77.94 185 SER A C 1
ATOM 1448 O O . SER A 1 185 ? 21.869 3.947 -6.720 1.00 77.94 185 SER A O 1
ATOM 1450 N N . TRP A 1 186 ? 20.603 5.134 -8.152 1.00 82.31 186 TRP A N 1
ATOM 1451 C CA . TRP A 1 186 ? 21.623 6.140 -8.470 1.00 82.31 186 TRP A CA 1
ATOM 1452 C C . TRP A 1 186 ? 22.925 5.571 -9.044 1.00 82.31 186 TRP A C 1
ATOM 1454 O O . TRP A 1 186 ? 23.945 6.264 -9.078 1.00 82.31 186 TRP A O 1
ATOM 1464 N N . SER A 1 187 ? 22.914 4.330 -9.546 1.00 84.44 187 SER A N 1
ATOM 1465 C CA . SER A 1 187 ? 24.031 3.852 -10.353 1.00 84.44 187 SER A CA 1
ATOM 1466 C C . SER A 1 187 ? 24.138 4.619 -11.661 1.00 84.44 187 SER A C 1
ATOM 1468 O O . SER A 1 187 ? 25.238 4.795 -12.182 1.00 84.44 187 SER A O 1
ATOM 1470 N N . GLY A 1 188 ? 23.002 5.110 -12.155 1.00 85.88 188 GLY A N 1
ATOM 1471 C CA . GLY A 1 188 ? 22.892 5.918 -13.354 1.00 85.88 188 GLY A CA 1
ATOM 1472 C C . GLY A 1 188 ? 22.943 5.101 -14.645 1.00 85.88 188 GLY A C 1
ATOM 1473 O O . GLY A 1 188 ? 22.949 3.867 -14.634 1.00 85.88 188 GLY A O 1
ATOM 1474 N N . GLY A 1 189 ? 22.964 5.801 -15.774 1.00 87.69 189 GLY A N 1
ATOM 1475 C CA . GLY A 1 189 ? 23.005 5.218 -17.112 1.00 8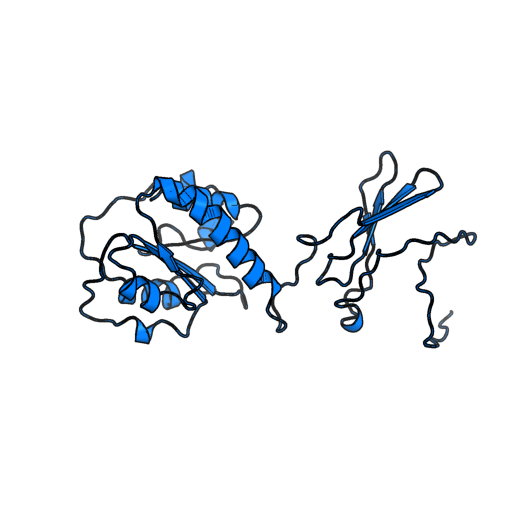7.69 189 GLY A CA 1
ATOM 1476 C C . GLY A 1 189 ? 22.757 6.252 -18.204 1.00 87.69 189 GLY A C 1
ATOM 1477 O O . GLY A 1 189 ? 22.586 7.441 -17.926 1.00 87.69 189 GLY A O 1
ATOM 1478 N N . ILE A 1 190 ? 22.746 5.786 -19.450 1.00 87.88 190 ILE A N 1
ATOM 1479 C CA . ILE A 1 190 ? 22.620 6.611 -20.654 1.00 87.88 190 ILE A CA 1
ATOM 1480 C C . ILE A 1 190 ? 21.486 6.056 -21.509 1.00 87.88 190 ILE A C 1
ATOM 1482 O O . ILE A 1 190 ? 21.459 4.869 -21.823 1.00 87.88 190 ILE A O 1
ATOM 1486 N N . VAL A 1 191 ? 20.558 6.916 -21.913 1.00 88.50 191 VAL A N 1
ATOM 1487 C CA . VAL A 1 191 ? 19.550 6.600 -22.925 1.00 88.50 191 VAL A CA 1
ATOM 1488 C C . VAL A 1 191 ? 20.096 7.007 -24.285 1.00 88.50 191 VAL A C 1
ATOM 1490 O O . VAL A 1 191 ? 20.328 8.190 -24.532 1.00 88.50 191 VAL A O 1
ATOM 1493 N N . GLU A 1 192 ? 20.266 6.040 -25.174 1.00 87.81 192 GLU A N 1
ATOM 1494 C CA . GLU A 1 192 ? 20.614 6.258 -26.571 1.00 87.81 192 GLU A CA 1
ATOM 1495 C C . GLU A 1 192 ? 19.345 6.263 -27.427 1.00 87.81 192 GLU A C 1
ATOM 1497 O O . GLU A 1 192 ? 18.534 5.339 -27.387 1.00 87.81 192 GLU A O 1
ATOM 1502 N N . ALA A 1 193 ? 19.153 7.324 -28.207 1.00 86.31 193 ALA A N 1
ATOM 1503 C CA . ALA A 1 193 ? 18.001 7.494 -29.076 1.00 86.31 193 ALA A CA 1
ATOM 1504 C C . ALA A 1 193 ? 18.443 7.973 -30.460 1.00 86.31 193 ALA A C 1
ATOM 1506 O O . ALA A 1 193 ? 19.000 9.059 -30.617 1.00 86.31 193 ALA A O 1
ATOM 1507 N N . ALA A 1 194 ? 18.130 7.191 -31.488 1.00 85.81 194 ALA A N 1
ATOM 1508 C CA . ALA A 1 194 ? 18.361 7.559 -32.878 1.00 85.81 194 ALA A CA 1
ATOM 1509 C C . ALA A 1 194 ? 17.037 7.683 -33.632 1.00 85.81 194 ALA A C 1
ATOM 1511 O O . ALA A 1 194 ? 16.034 7.039 -33.309 1.00 85.81 194 ALA A O 1
ATOM 1512 N N . ARG A 1 195 ? 17.026 8.507 -34.680 1.00 82.50 195 ARG A N 1
ATOM 1513 C CA . ARG A 1 195 ? 15.814 8.757 -35.464 1.00 82.50 195 ARG A CA 1
ATOM 1514 C C . ARG A 1 195 ? 15.293 7.462 -36.100 1.00 82.50 195 ARG A C 1
ATOM 1516 O O . ARG A 1 195 ? 15.944 6.889 -36.965 1.00 82.50 195 ARG A O 1
ATOM 1523 N N . GLY A 1 196 ? 14.086 7.051 -35.710 1.00 79.62 196 GLY A N 1
ATOM 1524 C CA . GLY A 1 196 ? 13.430 5.850 -36.238 1.00 79.62 196 GLY A CA 1
ATOM 1525 C C . GLY A 1 196 ? 13.831 4.539 -35.554 1.00 79.62 196 GLY A C 1
ATOM 1526 O O . GLY A 1 196 ? 13.402 3.486 -36.018 1.00 79.62 196 GLY A O 1
ATOM 1527 N N . MET A 1 197 ? 14.610 4.587 -34.466 1.00 80.06 197 MET A N 1
ATOM 1528 C CA . MET A 1 197 ? 14.918 3.429 -33.618 1.00 80.06 197 MET A CA 1
ATOM 1529 C C . MET A 1 197 ? 14.288 3.590 -32.231 1.00 80.06 197 MET A C 1
ATOM 1531 O O . MET A 1 197 ? 14.064 4.708 -31.765 1.00 80.06 197 MET A O 1
ATOM 1535 N N . ASN A 1 198 ? 13.999 2.466 -31.571 1.00 84.12 198 ASN A N 1
ATOM 1536 C CA . ASN A 1 198 ? 13.613 2.481 -30.163 1.00 84.12 198 ASN A CA 1
ATOM 1537 C C . ASN A 1 198 ? 14.808 2.918 -29.316 1.00 84.12 198 ASN A C 1
ATOM 1539 O O . ASN A 1 198 ? 15.941 2.537 -29.606 1.00 84.12 198 ASN A O 1
ATOM 1543 N N . ALA A 1 199 ? 14.539 3.692 -28.269 1.00 84.62 199 ALA A N 1
ATOM 1544 C CA . ALA A 1 199 ? 15.576 4.098 -27.339 1.00 84.62 199 ALA A CA 1
ATOM 1545 C C . ALA A 1 199 ? 16.124 2.885 -26.572 1.00 84.62 199 ALA A C 1
ATOM 1547 O O . ALA A 1 199 ? 15.361 2.014 -26.144 1.00 84.62 199 ALA A O 1
ATOM 1548 N N . THR A 1 200 ? 17.438 2.844 -26.397 1.00 86.12 200 THR A N 1
ATOM 1549 C CA . THR A 1 200 ? 18.159 1.815 -25.646 1.00 86.12 200 THR A CA 1
ATOM 1550 C C . THR A 1 200 ? 18.711 2.424 -24.367 1.00 86.12 200 THR A C 1
ATOM 1552 O O . THR A 1 200 ? 19.224 3.539 -24.363 1.00 86.12 200 THR A O 1
ATOM 1555 N N . PHE A 1 201 ? 18.586 1.701 -23.256 1.00 84.25 201 PHE A N 1
ATOM 1556 C CA . PHE A 1 201 ? 19.187 2.104 -21.991 1.00 84.25 201 PHE A CA 1
ATOM 1557 C C . PHE A 1 201 ? 20.503 1.356 -21.791 1.00 84.25 201 PHE A C 1
ATOM 1559 O O . PHE A 1 201 ? 20.541 0.128 -21.865 1.00 84.25 201 PHE A O 1
ATOM 1566 N N . ILE A 1 202 ? 21.571 2.105 -21.548 1.00 83.94 202 ILE A N 1
ATOM 1567 C CA . ILE A 1 202 ? 22.924 1.609 -21.327 1.00 83.94 202 ILE A CA 1
ATOM 1568 C C . ILE A 1 202 ? 23.271 1.857 -19.860 1.00 83.94 202 ILE A C 1
ATOM 1570 O O . ILE A 1 202 ? 23.286 2.999 -19.400 1.00 83.94 202 ILE A O 1
ATOM 1574 N N . ASN A 1 203 ? 23.577 0.793 -19.125 1.00 79.25 203 ASN A N 1
ATOM 1575 C CA . ASN A 1 203 ? 24.047 0.853 -17.744 1.00 79.25 203 ASN A CA 1
ATOM 1576 C C . ASN A 1 203 ? 25.318 0.028 -17.547 1.00 79.25 203 ASN A C 1
ATOM 1578 O O . ASN A 1 203 ? 25.778 -0.680 -18.444 1.00 79.25 203 ASN A O 1
ATOM 1582 N N . ALA A 1 204 ? 25.896 0.138 -16.353 1.00 70.38 204 ALA A N 1
ATOM 1583 C CA . ALA A 1 204 ? 26.906 -0.806 -15.905 1.00 70.38 204 ALA A CA 1
ATOM 1584 C C . ALA A 1 204 ? 26.286 -2.199 -15.711 1.00 70.38 204 ALA A C 1
ATOM 1586 O O . ALA A 1 204 ? 25.089 -2.339 -15.453 1.00 70.38 204 ALA A O 1
ATOM 1587 N N . SER A 1 205 ? 27.111 -3.237 -15.846 1.00 59.81 205 SER A N 1
ATOM 1588 C CA . SER A 1 205 ? 26.672 -4.624 -15.694 1.00 59.81 205 SER A CA 1
ATOM 1589 C C . SER A 1 205 ? 25.997 -4.838 -14.336 1.00 59.81 205 SER A C 1
ATOM 1591 O O . SER A 1 205 ? 26.532 -4.437 -13.305 1.00 59.81 205 SER A O 1
ATOM 1593 N N . ALA A 1 206 ? 24.867 -5.553 -14.319 1.00 49.59 206 ALA A N 1
ATOM 1594 C CA . ALA A 1 206 ? 24.097 -5.873 -13.109 1.00 49.59 206 ALA A CA 1
ATOM 1595 C C . ALA A 1 206 ? 24.878 -6.676 -12.039 1.00 49.59 206 ALA A C 1
ATOM 1597 O O . ALA A 1 206 ? 24.355 -6.945 -10.961 1.00 49.59 206 ALA A O 1
ATOM 1598 N N . LEU A 1 207 ? 26.115 -7.085 -12.339 1.00 53.31 207 LEU A N 1
ATOM 1599 C CA . LEU A 1 207 ? 27.032 -7.762 -11.421 1.00 53.31 207 LEU A CA 1
ATOM 1600 C C . LEU A 1 207 ? 27.861 -6.791 -10.560 1.00 53.31 207 LEU A C 1
ATOM 1602 O O . LEU A 1 207 ? 28.501 -7.235 -9.610 1.00 53.31 207 LEU A O 1
ATOM 1606 N N . GLU A 1 208 ? 27.860 -5.489 -10.860 1.00 61.16 208 GLU A N 1
ATOM 1607 C CA . GLU A 1 208 ? 28.663 -4.487 -10.151 1.00 61.16 208 GLU A CA 1
ATOM 1608 C C . GLU A 1 208 ? 27.838 -3.765 -9.077 1.00 61.16 208 GLU A C 1
ATOM 1610 O O . GLU A 1 208 ? 27.372 -2.644 -9.263 1.00 61.16 208 GLU A O 1
ATOM 1615 N N . THR A 1 209 ? 27.685 -4.379 -7.900 1.00 62.22 209 THR A N 1
ATOM 1616 C CA . THR A 1 209 ? 27.059 -3.719 -6.734 1.00 62.22 209 THR A CA 1
ATOM 1617 C C . THR A 1 209 ? 27.808 -2.461 -6.276 1.00 62.22 209 THR A C 1
ATOM 1619 O O . THR A 1 209 ? 27.239 -1.620 -5.591 1.00 62.22 209 THR A O 1
ATOM 1622 N N . GLU A 1 210 ? 29.077 -2.310 -6.668 1.00 68.06 210 GLU A N 1
ATOM 1623 C CA . GLU A 1 210 ? 29.914 -1.132 -6.395 1.00 68.06 210 GLU A CA 1
ATOM 1624 C C . GLU A 1 210 ? 29.482 0.119 -7.172 1.00 68.06 210 GLU A C 1
ATOM 1626 O O . GLU A 1 210 ? 29.924 1.222 -6.860 1.00 68.06 210 GLU A O 1
ATOM 1631 N N . MET A 1 211 ? 28.616 -0.038 -8.177 1.00 75.19 211 MET A N 1
ATOM 1632 C CA . MET A 1 211 ? 28.127 1.073 -8.986 1.00 75.19 211 MET A CA 1
ATOM 1633 C C . MET A 1 211 ? 26.967 1.831 -8.338 1.00 75.19 211 MET A C 1
ATOM 1635 O O . MET A 1 211 ? 26.567 2.854 -8.879 1.00 75.19 211 MET A O 1
ATOM 1639 N N . GLN A 1 212 ? 26.424 1.389 -7.201 1.00 76.19 212 GLN A N 1
ATOM 1640 C CA . GLN A 1 212 ? 25.384 2.142 -6.494 1.00 76.19 212 GLN A CA 1
ATOM 1641 C C . GLN A 1 212 ? 25.880 3.556 -6.129 1.00 76.19 212 GLN A C 1
ATOM 1643 O O . GLN A 1 212 ? 27.054 3.736 -5.809 1.00 76.19 212 GLN A O 1
ATOM 1648 N N . ASP A 1 213 ? 25.003 4.561 -6.222 1.00 79.81 213 ASP A N 1
ATOM 1649 C CA . ASP A 1 213 ? 25.330 5.969 -5.934 1.00 79.81 213 ASP A CA 1
ATOM 1650 C C . ASP A 1 213 ? 26.522 6.528 -6.748 1.00 79.81 213 ASP A C 1
ATOM 1652 O O . ASP A 1 213 ? 27.228 7.438 -6.308 1.00 79.81 213 ASP A O 1
ATOM 1656 N N . SER A 1 214 ? 26.765 5.987 -7.948 1.00 81.50 214 SER A N 1
ATOM 1657 C CA . SER A 1 214 ? 27.868 6.397 -8.831 1.00 81.50 214 SER A CA 1
ATOM 1658 C C . SER A 1 214 ? 27.514 7.483 -9.847 1.00 81.50 214 SER A C 1
ATOM 1660 O O . SER A 1 214 ? 28.428 7.988 -10.505 1.00 81.50 214 SER A O 1
ATOM 1662 N N . TYR A 1 215 ? 26.230 7.823 -10.005 1.00 84.38 215 TYR A N 1
ATOM 1663 C CA . TYR A 1 215 ? 25.746 8.897 -10.884 1.00 84.38 215 TYR A CA 1
ATOM 1664 C C . TYR A 1 215 ? 26.233 8.770 -12.343 1.00 84.38 215 TYR A C 1
ATOM 1666 O O . TYR A 1 215 ? 26.591 9.758 -12.989 1.00 84.38 215 TYR A O 1
ATOM 1674 N N . LEU A 1 216 ? 26.267 7.551 -12.902 1.00 85.19 216 LEU A N 1
ATOM 1675 C CA . LEU A 1 216 ? 26.610 7.369 -14.316 1.00 85.19 216 LEU A CA 1
ATOM 1676 C C . LEU A 1 216 ? 25.654 8.190 -15.200 1.00 85.19 216 LEU A C 1
ATOM 1678 O O . LEU A 1 216 ? 24.438 8.171 -15.019 1.00 85.19 216 LEU A O 1
ATOM 1682 N N . GLY A 1 217 ? 26.219 8.921 -16.154 1.00 82.19 217 GLY A N 1
ATOM 1683 C CA . GLY A 1 217 ? 25.472 9.850 -16.997 1.00 82.19 217 GLY A CA 1
ATOM 1684 C C . GLY A 1 217 ? 25.436 11.296 -16.494 1.00 82.19 217 GLY A C 1
ATOM 1685 O O . GLY A 1 217 ? 24.759 12.129 -17.090 1.00 82.19 217 GLY A O 1
ATOM 1686 N N . GLU A 1 218 ? 26.162 11.639 -15.423 1.00 83.88 218 GLU A N 1
ATOM 1687 C CA . GLU A 1 218 ? 26.300 13.036 -14.971 1.00 83.88 218 GLU A CA 1
ATOM 1688 C C . GLU A 1 218 ? 27.053 13.894 -16.000 1.00 83.88 218 GLU A C 1
ATOM 1690 O O . GLU A 1 218 ? 26.668 15.024 -16.287 1.00 83.88 218 GLU A O 1
ATOM 1695 N N . ASN A 1 219 ? 28.111 13.330 -16.589 1.00 74.44 219 ASN A N 1
ATOM 1696 C CA . ASN A 1 219 ? 28.949 13.977 -17.591 1.00 74.44 219 ASN A CA 1
ATOM 1697 C C . ASN A 1 219 ? 29.138 13.049 -18.791 1.00 74.44 219 ASN A C 1
ATOM 1699 O O . ASN A 1 219 ? 29.538 11.897 -18.625 1.00 74.44 219 ASN A O 1
ATOM 1703 N N . GLU A 1 220 ? 28.918 13.578 -19.993 1.00 63.16 220 GLU A N 1
ATOM 1704 C CA . GLU A 1 220 ? 29.000 12.817 -21.240 1.00 63.16 220 GLU A CA 1
ATOM 1705 C C . GLU A 1 220 ? 30.172 13.292 -22.095 1.00 63.16 220 GLU A C 1
ATOM 1707 O O . GLU A 1 220 ? 30.291 14.474 -22.422 1.00 63.16 220 GLU A O 1
ATOM 1712 N N . GLY A 1 221 ? 31.038 12.354 -22.478 1.00 56.75 221 GLY A N 1
ATOM 1713 C CA . GLY A 1 221 ? 32.142 12.579 -23.405 1.00 56.75 221 GLY A CA 1
ATOM 1714 C C . GLY A 1 221 ? 32.149 11.488 -24.468 1.00 56.75 221 GLY A C 1
ATOM 1715 O O . GLY A 1 221 ? 32.223 10.307 -24.138 1.00 56.75 221 GLY A O 1
ATOM 1716 N N . LEU A 1 222 ? 32.070 11.883 -25.738 1.00 52.78 222 LEU A N 1
ATOM 1717 C CA . LEU A 1 222 ? 32.091 10.965 -26.876 1.00 52.78 222 LEU A CA 1
ATOM 1718 C C . LEU A 1 222 ? 33.509 10.828 -27.435 1.00 52.78 222 LEU A C 1
ATOM 1720 O O . LEU A 1 222 ? 34.149 11.828 -27.757 1.00 52.78 222 LEU A O 1
ATOM 1724 N N . TRP A 1 223 ? 33.970 9.585 -27.597 1.00 46.31 223 TRP A N 1
ATOM 1725 C CA . TRP A 1 223 ? 35.234 9.253 -28.257 1.00 46.31 223 TRP A CA 1
ATOM 1726 C C . TRP A 1 223 ? 34.966 8.280 -29.411 1.00 46.31 223 TRP A C 1
ATOM 1728 O O . TRP A 1 223 ? 34.575 7.137 -29.181 1.00 46.31 223 TRP A O 1
ATOM 1738 N N . GLU A 1 224 ? 35.180 8.717 -30.654 1.00 41.06 224 GLU A N 1
ATOM 1739 C CA . GLU A 1 224 ? 35.129 7.837 -31.827 1.00 41.06 224 GLU A CA 1
ATOM 1740 C C . GLU A 1 224 ? 36.472 7.115 -31.998 1.00 41.06 224 GLU A C 1
ATOM 1742 O O . GLU A 1 224 ? 37.480 7.713 -32.377 1.00 41.06 224 GLU A O 1
ATOM 1747 N N . ILE A 1 225 ? 36.489 5.807 -31.745 1.00 37.56 225 ILE A N 1
ATOM 1748 C CA . ILE A 1 225 ? 37.539 4.906 -32.227 1.00 37.56 225 ILE A CA 1
ATOM 1749 C C . ILE A 1 225 ? 36.862 3.965 -33.216 1.00 37.56 225 ILE A C 1
ATOM 1751 O O . ILE A 1 225 ? 35.869 3.320 -32.879 1.00 37.56 225 ILE A O 1
ATOM 1755 N N . ASN A 1 226 ? 37.381 3.910 -34.446 1.00 37.12 226 ASN A N 1
ATOM 1756 C CA . ASN A 1 226 ? 36.885 3.021 -35.495 1.00 37.12 226 ASN A CA 1
ATOM 1757 C C . ASN A 1 226 ? 36.642 1.607 -34.922 1.00 37.12 226 ASN A C 1
ATOM 1759 O O . ASN A 1 226 ? 37.596 0.924 -34.553 1.00 37.12 226 ASN A O 1
ATOM 1763 N N . TYR A 1 227 ? 35.362 1.213 -34.892 1.00 32.97 227 TYR A N 1
ATOM 1764 C CA . TYR A 1 227 ? 34.773 -0.083 -34.507 1.00 32.97 227 TYR A CA 1
ATOM 1765 C C . TYR A 1 227 ? 34.287 -0.342 -33.068 1.00 32.97 227 TYR A C 1
ATOM 1767 O O . TYR A 1 227 ? 33.809 -1.449 -32.825 1.00 32.97 227 TYR A O 1
ATOM 1775 N N . SER A 1 228 ? 34.279 0.608 -32.128 1.00 33.31 228 SER A N 1
ATOM 1776 C CA . SER A 1 228 ? 33.368 0.533 -30.954 1.00 33.31 228 SER A CA 1
ATOM 1777 C C . SER A 1 228 ? 33.418 1.798 -30.094 1.00 33.31 228 SER A C 1
ATOM 1779 O O . SER A 1 228 ? 34.493 2.251 -29.706 1.00 33.31 228 SER A O 1
ATOM 1781 N N . SER A 1 229 ? 32.247 2.355 -29.778 1.00 36.69 229 SER A N 1
ATOM 1782 C CA . SER A 1 229 ? 32.099 3.481 -28.848 1.00 36.69 229 SER A CA 1
ATOM 1783 C C . SER A 1 229 ? 32.196 2.986 -27.401 1.00 36.69 229 SER A C 1
ATOM 1785 O O . SER A 1 229 ? 31.499 2.046 -27.023 1.00 36.69 229 SER A O 1
ATOM 1787 N N . PHE A 1 230 ? 33.039 3.626 -26.585 1.00 44.69 230 PHE A N 1
ATOM 1788 C CA . PHE A 1 230 ? 33.169 3.371 -25.144 1.00 44.69 230 PHE A CA 1
ATOM 1789 C C . PHE A 1 230 ? 32.996 4.676 -24.355 1.00 44.69 230 PHE A C 1
ATOM 1791 O O . PHE A 1 230 ? 33.484 5.725 -24.776 1.00 44.69 230 PHE A O 1
ATOM 1798 N N . TYR A 1 231 ? 32.383 4.592 -23.173 1.00 47.25 231 TYR A N 1
ATOM 1799 C CA . TYR A 1 231 ? 32.255 5.700 -22.220 1.00 47.25 231 TYR A CA 1
ATOM 1800 C C . TYR A 1 231 ? 33.291 5.536 -21.101 1.00 47.25 231 TYR A C 1
ATOM 1802 O O . TYR A 1 231 ? 33.451 4.441 -20.561 1.00 47.25 231 TYR A O 1
ATOM 1810 N N . LYS A 1 232 ? 34.028 6.600 -20.749 1.00 42.38 232 LYS A N 1
ATOM 1811 C CA . LYS A 1 232 ? 35.060 6.548 -19.696 1.00 42.38 232 LYS A CA 1
ATOM 1812 C C . LYS A 1 232 ? 34.955 7.725 -18.725 1.00 42.38 232 LYS A C 1
ATOM 1814 O O . LYS A 1 232 ? 34.948 8.878 -19.142 1.00 42.38 232 LYS A O 1
ATOM 1819 N N . ARG A 1 233 ? 34.978 7.414 -17.422 1.00 40.72 233 ARG A N 1
ATOM 1820 C CA . ARG A 1 233 ? 35.134 8.357 -16.299 1.00 40.72 233 ARG A CA 1
ATOM 1821 C C . ARG A 1 233 ? 36.598 8.819 -16.193 1.00 40.72 233 ARG A C 1
ATOM 1823 O O . ARG A 1 233 ? 37.515 7.997 -16.235 1.00 40.72 233 ARG A O 1
ATOM 1830 N N . HIS A 1 234 ? 36.838 10.117 -16.009 1.00 35.06 234 HIS A N 1
ATOM 1831 C CA . HIS A 1 234 ? 38.166 10.661 -15.706 1.00 35.06 234 HIS A CA 1
ATOM 1832 C C . HIS A 1 234 ? 38.343 10.794 -14.182 1.00 35.06 234 HIS A C 1
ATOM 1834 O O . HIS A 1 234 ? 37.871 11.762 -13.606 1.00 35.06 234 HIS A O 1
ATOM 1840 N N . HIS A 1 235 ? 38.978 9.808 -13.532 1.00 34.06 235 HIS A N 1
ATOM 1841 C CA . HIS A 1 235 ? 39.997 9.937 -12.466 1.00 34.06 235 HIS A CA 1
ATOM 1842 C C . HIS A 1 235 ? 40.356 8.543 -11.895 1.00 34.06 235 HIS A C 1
ATOM 1844 O O . HIS A 1 235 ? 39.544 7.628 -11.897 1.00 34.06 235 HIS A O 1
ATOM 1850 N N . GLN A 1 236 ? 41.629 8.387 -11.518 1.00 37.53 236 GLN A N 1
ATOM 1851 C CA . GLN A 1 236 ? 42.407 7.157 -11.289 1.00 37.53 236 GLN A CA 1
ATOM 1852 C C . GLN A 1 236 ? 41.738 6.035 -10.471 1.00 37.53 236 GLN A C 1
ATOM 1854 O O . GLN A 1 236 ? 41.349 6.273 -9.339 1.00 37.53 236 GLN A O 1
ATOM 1859 N N . LEU A 1 237 ? 41.784 4.801 -10.995 1.00 27.05 237 LEU A N 1
ATOM 1860 C CA . LEU A 1 237 ? 42.280 3.582 -10.328 1.00 27.05 237 LEU A CA 1
ATOM 1861 C C . LEU A 1 237 ? 42.535 2.510 -11.412 1.00 27.05 237 LEU A C 1
ATOM 1863 O O . LEU A 1 237 ? 41.700 2.264 -12.279 1.00 27.05 237 LEU A O 1
ATOM 1867 N N . GLN A 1 238 ? 43.742 1.941 -11.425 1.00 30.05 238 GLN A N 1
ATOM 1868 C CA . GLN A 1 238 ? 44.155 0.872 -12.338 1.00 30.05 238 GLN A CA 1
ATOM 1869 C C . GLN A 1 238 ? 43.490 -0.445 -11.929 1.00 30.05 238 GLN A C 1
ATOM 1871 O O . GLN A 1 238 ? 43.821 -0.971 -10.873 1.00 30.05 238 GLN A O 1
ATOM 1876 N N . TYR A 1 239 ? 42.668 -1.033 -12.800 1.00 27.12 239 TYR A N 1
ATOM 1877 C CA . TYR A 1 239 ? 42.470 -2.482 -12.808 1.00 27.12 239 TYR A CA 1
ATOM 1878 C C . TYR A 1 239 ? 42.756 -3.039 -14.198 1.00 27.12 239 TYR A C 1
ATOM 1880 O O . TYR A 1 239 ? 42.200 -2.631 -15.214 1.00 27.12 239 TYR A O 1
ATOM 1888 N N . ASN A 1 240 ? 43.732 -3.936 -14.203 1.00 30.80 240 ASN A N 1
ATOM 1889 C CA . ASN A 1 240 ? 44.268 -4.652 -15.340 1.00 30.80 240 ASN A CA 1
ATOM 1890 C C . ASN A 1 240 ? 43.453 -5.947 -15.448 1.00 30.80 240 ASN A C 1
ATOM 1892 O O . ASN A 1 240 ? 43.541 -6.773 -14.540 1.00 30.80 240 ASN A O 1
ATOM 1896 N N . ILE A 1 241 ? 42.652 -6.134 -16.499 1.00 28.77 241 ILE A N 1
ATOM 1897 C CA . ILE A 1 241 ? 42.023 -7.435 -16.765 1.00 28.77 241 ILE A CA 1
ATOM 1898 C C . ILE A 1 241 ? 42.555 -7.955 -18.091 1.00 28.77 241 ILE A C 1
ATOM 1900 O O . ILE A 1 241 ? 42.394 -7.360 -19.155 1.00 28.77 241 ILE A O 1
ATOM 1904 N N . ALA A 1 242 ? 43.294 -9.048 -17.944 1.00 29.95 242 ALA A N 1
ATOM 1905 C CA . ALA A 1 242 ? 44.075 -9.710 -18.955 1.00 29.95 242 ALA A CA 1
ATOM 1906 C C . ALA A 1 242 ? 43.213 -10.365 -20.042 1.00 29.95 242 ALA A C 1
ATOM 1908 O O . ALA A 1 242 ? 42.154 -10.932 -19.790 1.00 29.95 242 ALA A O 1
ATOM 1909 N N . ASN A 1 243 ? 43.777 -10.313 -21.246 1.00 31.03 243 ASN A N 1
ATOM 1910 C CA . ASN A 1 243 ? 43.528 -11.142 -22.419 1.00 31.03 243 ASN A CA 1
ATOM 1911 C C . ASN A 1 243 ? 42.958 -12.542 -22.135 1.00 31.03 243 ASN A C 1
ATOM 1913 O O . ASN A 1 243 ? 43.582 -13.313 -21.412 1.00 31.03 243 ASN A O 1
ATOM 1917 N N . TYR A 1 244 ? 41.937 -12.936 -22.900 1.00 26.42 244 TYR A N 1
ATOM 1918 C CA . TYR A 1 244 ? 41.882 -14.282 -23.475 1.00 26.42 244 TYR A CA 1
ATOM 1919 C C . TYR A 1 244 ? 41.445 -14.200 -24.942 1.00 26.42 244 TYR A C 1
ATOM 1921 O O . TYR A 1 244 ? 40.311 -13.853 -25.260 1.00 26.42 244 TYR A O 1
ATOM 1929 N N . LYS A 1 245 ? 42.401 -14.498 -25.827 1.00 32.66 245 LYS A N 1
ATOM 1930 C CA . LYS A 1 245 ? 42.192 -14.877 -27.226 1.00 32.66 245 LYS A CA 1
ATOM 1931 C C . LYS A 1 245 ? 42.165 -16.401 -27.308 1.00 32.66 245 LYS A C 1
ATOM 1933 O O . LYS A 1 245 ? 42.971 -17.050 -26.639 1.00 32.66 245 LYS A O 1
ATOM 1938 N N . VAL A 1 246 ? 41.363 -16.922 -28.228 1.00 34.44 246 VAL A N 1
ATOM 1939 C CA . VAL A 1 246 ? 41.863 -17.878 -29.226 1.00 34.44 246 VAL A CA 1
ATOM 1940 C C . VAL A 1 246 ? 41.623 -17.241 -30.583 1.00 34.44 246 VAL A C 1
ATOM 1942 O O . VAL A 1 246 ? 40.499 -16.728 -30.775 1.00 34.44 246 VAL A O 1
#

Secondary structure (DSSP, 8-state):
-HHHHHHHHHHHTTT-----TTTS--HHHHHH---HHHHTTT-PPP-----HHHHHHHIIIIISSTTTTPPTT---EEEEEESS----SS--GGGTGGGSEEEEEEEGGGHHHHHHH-SSGGGEEEESSTTTHHHHHHHHHHHHHHHHHS--SSS---SSTT--TTSSEEEETTEEEEE-TTHHHHTB-EEEEETTS--EEE---TT-GGGTT--BTSS------TT-------S-----------

pLDDT: mean 70.91, std 16.81, range [26.42, 88.94]